Protein AF-A0A7S2FL30-F1 (afdb_monomer_lite)

pLDDT: mean 75.64, std 19.77, range [36.91, 97.81]

Structure (mmCIF, N/CA/C/O backbone):
data_AF-A0A7S2FL30-F1
#
_entry.id   AF-A0A7S2FL30-F1
#
loop_
_atom_site.group_PDB
_atom_site.id
_atom_site.type_symbol
_atom_site.label_atom_id
_atom_site.label_alt_id
_atom_site.label_comp_id
_atom_site.label_asym_id
_atom_site.label_entity_id
_atom_site.label_seq_id
_atom_site.pdbx_PDB_ins_code
_atom_site.Cartn_x
_atom_site.Cartn_y
_atom_site.Cartn_z
_atom_site.occupancy
_atom_site.B_iso_or_equiv
_atom_site.auth_seq_id
_atom_site.auth_comp_id
_atom_site.auth_asym_id
_atom_site.auth_atom_id
_atom_site.pdbx_PDB_model_num
ATOM 1 N N . MET A 1 1 ? -21.403 -51.814 14.808 1.00 47.59 1 MET A N 1
ATOM 2 C CA . MET A 1 1 ? -22.030 -50.474 14.716 1.00 47.59 1 MET A CA 1
ATOM 3 C C . MET A 1 1 ? -20.992 -49.416 15.072 1.00 47.59 1 MET A C 1
ATOM 5 O O . MET A 1 1 ? -20.606 -49.338 16.230 1.00 47.59 1 MET A O 1
ATOM 9 N N . PHE A 1 2 ? -20.506 -48.636 14.103 1.00 37.66 2 PHE A N 1
ATOM 10 C CA . PHE A 1 2 ? -19.542 -47.556 14.344 1.00 37.66 2 PHE A CA 1
ATOM 11 C C . PHE A 1 2 ? -20.280 -46.215 14.437 1.00 37.66 2 PHE A C 1
ATOM 13 O O . PHE A 1 2 ? -20.882 -45.760 13.468 1.00 37.66 2 PHE A O 1
ATOM 20 N N . ARG A 1 3 ? -20.262 -45.589 15.621 1.00 46.12 3 ARG A N 1
ATOM 21 C CA . ARG A 1 3 ? -20.738 -44.212 15.828 1.00 46.12 3 ARG A CA 1
ATOM 22 C C . ARG A 1 3 ? -19.753 -43.251 15.152 1.00 46.12 3 ARG A C 1
ATOM 24 O O . ARG A 1 3 ? -18.705 -42.949 15.721 1.00 46.12 3 ARG A O 1
ATOM 31 N N . CYS A 1 4 ? -20.091 -42.752 13.964 1.00 36.91 4 CYS A N 1
ATOM 32 C CA . CYS A 1 4 ? -19.435 -41.579 13.388 1.00 36.91 4 CYS A CA 1
ATOM 33 C C . CYS A 1 4 ? -19.664 -40.379 14.316 1.00 36.91 4 CYS A C 1
ATOM 35 O O . CYS A 1 4 ? -20.779 -39.879 14.448 1.00 36.91 4 CYS A O 1
ATOM 37 N N . LYS A 1 5 ? -18.599 -39.934 14.990 1.00 53.22 5 LYS A N 1
ATOM 38 C CA . LYS A 1 5 ? -18.575 -38.660 15.709 1.00 53.22 5 LYS A CA 1
ATOM 39 C C . LYS A 1 5 ? -18.629 -37.547 14.668 1.00 53.22 5 LYS A C 1
ATOM 41 O O . LYS A 1 5 ? -17.757 -37.471 13.806 1.00 53.22 5 LYS A O 1
ATOM 46 N N . SER A 1 6 ? -19.664 -36.722 14.750 1.00 48.22 6 SER A N 1
ATOM 47 C CA . SER A 1 6 ? -19.897 -35.566 13.894 1.00 48.22 6 SER A CA 1
ATOM 48 C C . SER A 1 6 ? -18.629 -34.719 13.778 1.00 48.22 6 SER A C 1
ATOM 50 O O . SER A 1 6 ? -18.224 -34.058 14.734 1.00 48.22 6 SER A O 1
ATOM 52 N N . HIS A 1 7 ? -18.004 -34.745 12.601 1.00 46.88 7 HIS A N 1
ATOM 53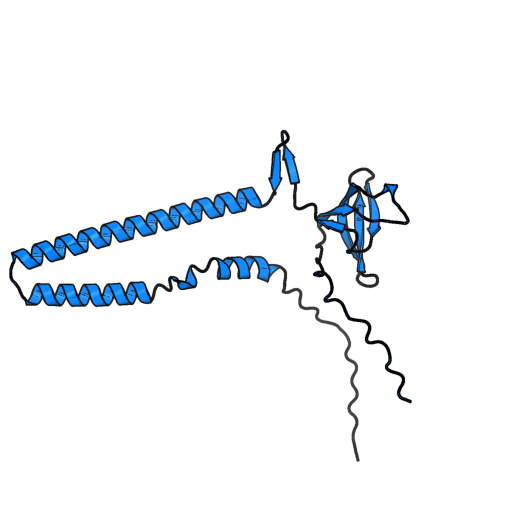 C CA . HIS A 1 7 ? -17.039 -33.736 12.188 1.00 46.88 7 HIS A CA 1
ATOM 54 C C . HIS A 1 7 ? -17.793 -32.402 12.176 1.00 46.88 7 HIS A C 1
ATOM 56 O O . HIS A 1 7 ? -18.532 -32.100 11.240 1.00 46.88 7 HIS A O 1
ATOM 62 N N . LYS A 1 8 ? -17.670 -31.620 13.256 1.00 56.16 8 LYS A N 1
ATOM 63 C CA . LYS A 1 8 ? -17.998 -30.194 13.224 1.00 56.16 8 LYS A CA 1
ATOM 64 C C . LYS A 1 8 ? -17.132 -29.611 12.118 1.00 56.16 8 LYS A C 1
ATOM 66 O O . LYS A 1 8 ? -15.917 -29.541 12.280 1.00 56.16 8 LYS A O 1
ATOM 71 N N . GLN A 1 9 ? -17.754 -29.263 10.995 1.00 48.19 9 GLN A N 1
ATOM 72 C CA . GLN A 1 9 ? -17.112 -28.478 9.954 1.00 48.19 9 GLN A CA 1
ATOM 73 C C . GLN A 1 9 ? -16.500 -27.250 10.628 1.00 48.19 9 GLN A C 1
ATOM 75 O O . GLN A 1 9 ? -17.215 -26.369 11.109 1.00 48.19 9 GLN A O 1
ATOM 80 N N . VAL A 1 10 ? -15.173 -27.234 10.723 1.00 46.50 10 VAL A N 1
ATOM 81 C CA . VAL A 1 10 ? -14.412 -26.037 11.053 1.00 46.50 10 VAL A CA 1
ATOM 82 C C . VAL A 1 10 ? -14.572 -25.150 9.829 1.00 46.50 10 VAL A C 1
ATOM 84 O O . VAL A 1 10 ? -13.862 -25.300 8.839 1.00 46.50 10 VAL A O 1
ATOM 87 N N . MET A 1 11 ? -15.607 -24.311 9.848 1.00 42.25 11 MET A N 1
ATOM 88 C CA . MET A 1 11 ? -15.770 -23.253 8.860 1.00 42.25 11 MET A CA 1
ATOM 89 C C . MET A 1 11 ? -14.465 -22.453 8.859 1.00 42.25 11 MET A C 1
ATOM 91 O O . MET A 1 11 ? -14.028 -22.074 9.949 1.00 42.25 11 MET A O 1
ATOM 95 N N . PRO A 1 12 ? -13.820 -22.226 7.698 1.00 44.94 12 PRO A N 1
ATOM 96 C CA . PRO A 1 12 ? -12.609 -21.425 7.637 1.00 44.94 12 PRO A CA 1
ATOM 97 C C . PRO A 1 12 ? -12.945 -20.066 8.237 1.00 44.94 12 PRO A C 1
ATOM 99 O O . PRO A 1 12 ? -13.780 -19.325 7.710 1.00 44.94 12 PRO A O 1
ATOM 102 N N . SER A 1 13 ? -12.375 -19.830 9.418 1.00 49.00 13 SER A N 1
ATOM 103 C CA . SER A 1 13 ? -12.650 -18.683 10.262 1.00 49.00 13 SER A CA 1
ATOM 104 C C . SER A 1 13 ? -12.617 -17.434 9.405 1.00 49.00 13 SER A C 1
ATOM 106 O O . SER A 1 13 ? -11.632 -17.164 8.713 1.00 49.00 13 SER A O 1
ATOM 108 N N . ARG A 1 14 ? -13.735 -16.702 9.423 1.00 48.62 14 ARG A N 1
ATOM 109 C CA . ARG A 1 14 ? -13.828 -15.349 8.883 1.00 48.62 14 ARG A CA 1
ATOM 110 C C . ARG A 1 14 ? -12.549 -14.632 9.289 1.00 48.62 14 ARG A C 1
ATOM 112 O O . ARG A 1 14 ? -12.242 -14.610 10.476 1.00 48.62 14 ARG A O 1
ATOM 119 N N . ARG A 1 15 ? -11.794 -14.176 8.282 1.00 52.62 15 ARG A N 1
ATOM 120 C CA . ARG A 1 15 ? -10.496 -13.505 8.405 1.00 52.62 15 ARG A CA 1
ATOM 121 C C . ARG A 1 15 ? -10.427 -12.763 9.736 1.00 52.62 15 ARG A C 1
ATOM 123 O O . ARG A 1 15 ? -11.213 -11.840 9.938 1.00 52.62 15 ARG A O 1
ATOM 130 N N . CYS A 1 16 ? -9.552 -13.216 10.634 1.00 52.75 16 CYS A N 1
ATOM 131 C CA . CYS A 1 16 ? -9.282 -12.533 11.890 1.00 52.75 16 CYS A CA 1
ATOM 132 C C . CYS A 1 16 ? -8.764 -11.140 11.533 1.00 52.75 16 CYS A C 1
ATOM 134 O O . CYS A 1 16 ? -7.595 -10.982 11.194 1.00 52.75 16 CYS A O 1
ATOM 136 N N . LEU A 1 17 ? -9.653 -10.150 11.519 1.00 67.00 17 LEU A N 1
ATOM 137 C CA . LEU A 1 17 ? -9.267 -8.757 11.396 1.00 67.00 17 LEU A CA 1
ATOM 138 C C . LEU A 1 17 ? -8.578 -8.412 12.715 1.00 67.00 17 LEU A C 1
ATOM 140 O O . LEU A 1 17 ? -9.234 -8.269 13.745 1.00 67.00 17 LEU A O 1
ATOM 144 N N . SER A 1 18 ? -7.247 -8.389 12.704 1.00 79.19 18 SER A N 1
ATOM 145 C CA . SER A 1 18 ? -6.468 -7.859 13.814 1.00 79.19 18 SER A CA 1
ATOM 146 C C . SER A 1 18 ? -6.684 -6.352 13.842 1.00 79.19 18 SER A C 1
ATOM 148 O O . SER A 1 18 ? -6.408 -5.669 12.857 1.00 79.19 18 SER A O 1
ATOM 150 N N . PHE A 1 19 ? -7.224 -5.841 14.942 1.00 88.19 19 PHE A N 1
ATOM 151 C CA . PHE A 1 19 ? -7.392 -4.410 15.126 1.00 88.19 19 PHE A CA 1
ATOM 152 C C . PHE A 1 19 ? -6.245 -3.866 15.965 1.00 88.19 19 PHE A C 1
ATOM 154 O O . PHE A 1 19 ? -6.072 -4.298 17.101 1.00 88.19 19 PHE A O 1
ATOM 161 N N . ASP A 1 20 ? -5.512 -2.888 15.445 1.00 90.19 20 ASP A N 1
ATOM 162 C CA . ASP A 1 20 ? -4.443 -2.247 16.206 1.00 90.19 20 ASP A CA 1
ATOM 163 C C . ASP A 1 20 ? -5.000 -1.173 17.159 1.00 90.19 20 ASP A C 1
ATOM 165 O O . ASP A 1 20 ? -5.985 -0.494 16.824 1.00 90.19 20 ASP A O 1
ATOM 169 N N . PRO A 1 21 ? -4.392 -0.974 18.346 1.00 93.50 21 PRO A N 1
ATOM 170 C CA . PRO A 1 21 ? -4.689 0.175 19.196 1.00 93.50 21 PRO A CA 1
ATOM 171 C C . PRO A 1 21 ? -4.580 1.490 18.415 1.00 93.50 21 PRO A C 1
ATOM 173 O O . PRO A 1 21 ? -3.660 1.687 17.629 1.00 93.50 21 PRO A O 1
ATOM 176 N N . GLY A 1 22 ? -5.537 2.393 18.615 1.00 90.88 22 GLY A N 1
ATOM 177 C CA . GLY A 1 22 ? -5.696 3.622 17.832 1.00 90.88 22 GLY A CA 1
ATOM 178 C C . GLY A 1 22 ? -6.691 3.501 16.673 1.00 90.88 22 GLY A C 1
ATOM 179 O O . GLY A 1 22 ? -7.150 4.522 16.159 1.00 90.88 22 GLY A O 1
ATOM 180 N N . THR A 1 23 ? -7.108 2.287 16.302 1.00 90.31 23 THR A N 1
ATOM 181 C CA . THR A 1 23 ? -8.105 2.088 15.241 1.00 90.31 23 THR A CA 1
ATOM 182 C C . THR A 1 23 ? -9.490 2.553 15.695 1.00 90.31 23 THR A C 1
ATOM 184 O O . THR A 1 23 ? -9.977 2.168 16.764 1.00 90.31 23 THR A O 1
ATOM 187 N N . ARG A 1 24 ? -10.159 3.357 14.858 1.00 92.25 24 ARG A N 1
ATOM 188 C CA . ARG A 1 24 ? -11.570 3.722 15.045 1.00 92.25 24 ARG A CA 1
ATOM 189 C C . ARG A 1 24 ? -12.482 2.587 14.597 1.00 92.25 24 ARG A C 1
ATOM 191 O O . ARG A 1 24 ? -12.355 2.065 13.491 1.00 92.25 24 ARG A O 1
ATOM 198 N N . VAL A 1 25 ? -13.447 2.244 15.437 1.00 93.88 25 VAL A N 1
ATOM 199 C CA . VAL A 1 25 ? -14.379 1.143 15.187 1.00 93.88 25 VAL A CA 1
ATOM 200 C C . VAL A 1 25 ? -15.815 1.546 15.489 1.00 93.88 25 VAL A C 1
ATOM 202 O O . VAL A 1 25 ? -16.085 2.341 16.390 1.00 93.88 25 VAL A O 1
ATOM 205 N N . GLU A 1 26 ? -16.744 0.982 14.723 1.00 95.00 26 GLU A N 1
ATOM 206 C CA . GLU A 1 26 ? -18.173 0.996 15.013 1.00 95.00 26 GLU A CA 1
ATOM 207 C C . GLU A 1 26 ? -18.567 -0.321 15.682 1.00 95.00 26 GLU A C 1
ATOM 209 O O . GLU A 1 26 ? -18.214 -1.412 15.227 1.00 95.00 26 GLU A O 1
ATOM 214 N N . LEU A 1 27 ? -19.336 -0.215 16.757 1.00 95.94 27 LEU A N 1
ATOM 215 C CA . LEU A 1 27 ? -19.868 -1.356 17.489 1.00 95.94 27 LEU A CA 1
ATOM 216 C C . LEU A 1 27 ? -21.121 -1.883 16.788 1.00 95.94 27 LEU A C 1
ATOM 218 O O . LEU A 1 27 ? -22.082 -1.134 16.600 1.00 95.94 27 LEU A O 1
ATOM 222 N N . ARG A 1 28 ? -21.155 -3.170 16.427 1.00 95.38 28 ARG A N 1
ATOM 223 C CA . ARG A 1 28 ? -22.329 -3.802 15.799 1.00 95.38 28 ARG A CA 1
ATOM 224 C C . ARG A 1 28 ? -22.596 -5.208 16.325 1.00 95.38 28 ARG A C 1
ATOM 226 O O . ARG A 1 28 ? -21.693 -5.963 16.658 1.00 95.38 28 ARG A O 1
ATOM 233 N N . GLY A 1 29 ? -23.871 -5.597 16.340 1.00 95.44 29 GLY A N 1
ATOM 234 C CA . GLY A 1 29 ? -24.283 -6.966 16.658 1.00 95.44 29 GLY A CA 1
ATOM 235 C C . GLY A 1 29 ? -24.137 -7.365 18.131 1.00 95.44 29 GLY A C 1
ATOM 236 O O . GLY A 1 29 ? -23.972 -8.551 18.415 1.00 95.44 29 GLY A O 1
ATOM 237 N N . LEU A 1 30 ? -24.172 -6.410 19.066 1.00 96.38 30 LEU A N 1
ATOM 238 C CA . LEU A 1 30 ? -24.204 -6.678 20.506 1.00 96.38 30 LEU A CA 1
ATOM 239 C C . LEU A 1 30 ? -25.618 -7.055 20.958 1.00 96.38 30 LEU A C 1
ATOM 241 O O . LEU A 1 30 ? -26.516 -6.212 20.948 1.00 96.38 30 LEU A O 1
ATOM 245 N N . ASP A 1 31 ? -25.797 -8.293 21.419 1.00 96.38 31 ASP A N 1
ATOM 246 C CA . ASP A 1 31 ? -27.105 -8.801 21.860 1.00 96.38 31 ASP A CA 1
ATOM 247 C C . ASP A 1 31 ? -27.493 -8.290 23.254 1.00 96.38 31 ASP A C 1
ATOM 249 O O . ASP A 1 31 ? -28.618 -7.843 23.474 1.00 96.38 31 ASP A O 1
ATOM 253 N N . LYS A 1 32 ? -26.537 -8.302 24.195 1.00 94.62 32 LYS A N 1
ATOM 254 C CA . LYS A 1 32 ? -26.749 -7.902 25.600 1.00 94.62 32 LYS A CA 1
ATOM 255 C C . LYS A 1 32 ? -26.785 -6.386 25.814 1.00 94.62 32 LYS A C 1
ATOM 257 O O . LYS A 1 32 ? -27.251 -5.926 26.849 1.00 94.62 32 LYS A O 1
ATOM 262 N N . ARG A 1 33 ? -26.230 -5.607 24.880 1.00 95.88 33 ARG A N 1
ATOM 263 C CA . ARG A 1 33 ? -26.039 -4.150 25.009 1.00 95.88 33 ARG A CA 1
ATOM 264 C C . ARG A 1 33 ? -26.414 -3.439 23.711 1.00 95.88 33 ARG A C 1
ATOM 266 O O . ARG A 1 33 ? -25.587 -2.758 23.109 1.00 95.88 33 ARG A O 1
ATOM 273 N N . LYS A 1 34 ? -27.661 -3.615 23.268 1.00 97.00 34 LYS A N 1
ATOM 274 C CA . LYS A 1 34 ? -28.153 -3.079 21.987 1.00 97.00 34 LYS A CA 1
ATOM 275 C C . LYS A 1 34 ? -27.997 -1.560 21.862 1.00 97.00 34 LYS A C 1
ATOM 277 O O . LYS A 1 34 ? -27.775 -1.074 20.762 1.00 97.00 34 LYS A O 1
ATOM 282 N N . GLN A 1 35 ? -28.027 -0.833 22.978 1.00 97.00 35 GLN A N 1
ATOM 283 C CA . GLN A 1 35 ? -27.824 0.618 23.044 1.00 97.00 35 GLN A CA 1
ATOM 284 C C . GLN A 1 35 ? -26.421 1.085 22.615 1.00 97.00 35 GLN A C 1
ATOM 286 O O . GLN A 1 35 ? -26.224 2.269 22.345 1.00 97.00 35 GLN A O 1
ATOM 291 N N . LEU A 1 36 ? -25.441 0.175 22.580 1.00 97.06 36 LEU A N 1
ATOM 292 C CA . LEU A 1 36 ? -24.086 0.464 22.112 1.00 97.06 36 LEU A CA 1
ATOM 293 C C . LEU A 1 36 ? -23.916 0.211 20.609 1.00 97.06 36 LEU A C 1
ATOM 295 O O . LEU A 1 36 ? -22.926 0.664 20.043 1.00 97.06 36 LEU A O 1
ATOM 299 N N . ASN A 1 37 ? -24.854 -0.482 19.955 1.00 97.06 37 ASN A N 1
ATOM 300 C CA . ASN A 1 37 ? -24.777 -0.695 18.513 1.00 97.06 37 ASN A CA 1
ATOM 301 C C . ASN A 1 37 ? -24.911 0.646 17.774 1.00 97.06 37 ASN A C 1
ATOM 303 O O . ASN A 1 37 ? -25.761 1.468 18.115 1.00 97.06 37 ASN A O 1
ATOM 307 N N . GLY A 1 38 ? -24.057 0.866 16.777 1.00 94.38 38 GLY A N 1
ATOM 308 C CA . GLY A 1 38 ? -23.953 2.124 16.037 1.00 94.38 38 GLY A CA 1
ATOM 309 C C . GLY A 1 38 ? -23.132 3.207 16.744 1.00 94.38 38 GLY A C 1
ATOM 310 O O . GLY A 1 38 ? -22.960 4.295 16.196 1.00 94.38 38 GLY A O 1
ATOM 311 N N . LYS A 1 39 ? -22.617 2.953 17.957 1.00 96.56 39 LYS A N 1
ATOM 312 C CA . LYS A 1 39 ? -21.675 3.869 18.615 1.00 96.56 39 LYS A CA 1
ATOM 313 C C . LYS A 1 39 ? -20.262 3.660 18.074 1.00 96.56 39 LYS A C 1
ATOM 315 O O . LYS A 1 39 ? -19.876 2.549 17.713 1.00 96.56 39 LYS A O 1
ATOM 320 N N . VAL A 1 40 ? -19.506 4.753 18.056 1.00 95.31 40 VAL A N 1
ATOM 321 C CA . VAL A 1 40 ? -18.127 4.820 17.564 1.00 95.31 40 VAL A CA 1
ATOM 322 C C . VAL A 1 40 ? -17.174 5.007 18.736 1.00 95.31 40 VAL A C 1
ATOM 324 O O . VAL A 1 40 ? -17.506 5.686 19.715 1.00 95.31 40 VAL A O 1
ATOM 327 N N . GLY A 1 41 ? -15.996 4.406 18.633 1.00 95.44 41 GLY A N 1
ATOM 328 C CA . GLY A 1 41 ? -14.912 4.621 19.577 1.00 95.44 41 GLY A CA 1
ATOM 329 C C . GLY A 1 41 ? -13.552 4.269 18.995 1.00 95.44 41 GLY A C 1
ATOM 330 O O . GLY A 1 41 ? -13.438 3.849 17.842 1.00 95.44 41 GLY A O 1
ATOM 331 N N . VAL A 1 42 ? -12.525 4.436 19.820 1.00 95.38 42 VAL A N 1
ATOM 332 C CA . VAL A 1 42 ? -11.130 4.120 19.499 1.00 95.38 42 VAL A CA 1
ATOM 333 C C . VAL A 1 42 ? -10.675 2.954 20.364 1.00 95.38 42 VAL A C 1
ATOM 335 O O . VAL A 1 42 ? -10.940 2.938 21.566 1.00 95.38 42 VAL A O 1
ATOM 338 N N . ILE A 1 43 ? -9.990 1.980 19.769 1.00 96.25 43 ILE A N 1
ATOM 339 C CA . ILE A 1 43 ? -9.381 0.880 20.523 1.00 96.25 43 ILE A CA 1
ATOM 340 C C . ILE A 1 43 ? -8.199 1.428 21.327 1.00 96.25 43 ILE A C 1
ATOM 342 O O . ILE A 1 43 ? -7.260 1.966 20.754 1.00 96.25 43 ILE A O 1
ATOM 346 N N . GLU A 1 44 ? -8.233 1.294 22.649 1.00 97.00 44 GLU A N 1
ATOM 347 C CA . GLU A 1 44 ? -7.130 1.685 23.537 1.00 97.00 44 GLU A CA 1
ATOM 348 C C . GLU A 1 44 ? -6.143 0.537 23.741 1.00 97.00 44 GLU A C 1
ATOM 350 O O . GLU A 1 44 ? -4.931 0.737 23.712 1.00 97.00 44 GLU A O 1
ATOM 355 N N . SER A 1 45 ? -6.655 -0.673 23.959 1.00 96.69 45 SER A N 1
ATOM 356 C CA . SER A 1 45 ? -5.840 -1.857 24.215 1.00 96.69 45 SER A CA 1
ATOM 357 C C . SER A 1 45 ? -6.598 -3.140 23.881 1.00 96.69 45 SER A C 1
ATOM 359 O O . SER A 1 45 ? -7.819 -3.142 23.701 1.00 96.69 45 SER A O 1
ATOM 361 N N . ILE A 1 46 ? -5.861 -4.245 23.779 1.00 96.00 46 ILE A N 1
ATOM 362 C CA . ILE A 1 46 ? -6.404 -5.576 23.499 1.00 96.00 46 ILE A CA 1
ATOM 363 C C . ILE A 1 46 ? -6.088 -6.461 24.696 1.00 96.00 46 ILE A C 1
ATOM 365 O O . ILE A 1 46 ? -4.923 -6.616 25.073 1.00 96.00 46 ILE A O 1
ATOM 369 N N . ASP A 1 47 ? -7.119 -7.056 25.285 1.00 95.06 47 ASP A N 1
ATOM 370 C CA . ASP A 1 47 ? -6.944 -8.070 26.309 1.00 95.06 47 ASP A CA 1
ATOM 371 C C . ASP A 1 47 ? -6.542 -9.389 25.640 1.00 95.06 47 ASP A C 1
ATOM 373 O O . ASP A 1 47 ? -7.356 -10.076 25.021 1.00 95.06 47 ASP A O 1
ATOM 377 N N . LYS A 1 48 ? -5.261 -9.743 25.762 1.00 91.94 48 LYS A N 1
ATOM 378 C CA . LYS A 1 48 ? -4.690 -10.958 25.164 1.00 91.94 48 LYS A CA 1
ATOM 379 C C . LYS A 1 48 ? -5.263 -12.245 25.761 1.00 91.94 48 LYS A C 1
ATOM 381 O O . LYS A 1 48 ? -5.152 -13.290 25.129 1.00 91.94 48 LYS A O 1
ATOM 386 N N . VAL A 1 49 ? -5.846 -12.183 26.959 1.00 92.19 49 VAL A N 1
ATOM 387 C CA . VAL A 1 49 ? -6.401 -13.358 27.640 1.00 92.19 49 VAL A CA 1
ATOM 388 C C . VAL A 1 49 ? -7.775 -13.696 27.073 1.00 92.19 49 VAL A C 1
ATOM 390 O O . VAL A 1 49 ? -8.059 -14.853 26.778 1.00 92.19 49 VAL A O 1
ATOM 393 N N . THR A 1 50 ? -8.630 -12.686 26.906 1.00 92.44 50 THR A N 1
ATOM 394 C CA . THR A 1 50 ? -10.019 -12.878 26.461 1.00 92.44 50 THR A CA 1
ATOM 395 C C . THR A 1 50 ? -10.222 -12.654 24.962 1.00 92.44 50 THR A C 1
ATOM 397 O O . THR A 1 50 ? -11.243 -13.072 24.418 1.00 92.44 50 THR A O 1
ATOM 400 N N . GLY A 1 51 ? -9.282 -11.984 24.288 1.00 90.19 51 GLY A N 1
ATOM 401 C CA . GLY A 1 51 ? -9.427 -11.524 22.904 1.00 90.19 51 GLY A CA 1
ATOM 402 C C . GLY A 1 51 ? -10.393 -10.342 22.746 1.00 90.19 51 GLY A C 1
ATOM 403 O O . GLY A 1 51 ? -10.784 -9.999 21.626 1.00 90.19 51 GLY A O 1
ATOM 404 N N . ALA A 1 52 ? -10.825 -9.728 23.852 1.00 95.06 52 ALA A N 1
ATOM 405 C CA . ALA A 1 52 ? -11.690 -8.560 23.826 1.00 95.06 52 ALA A CA 1
ATOM 406 C C . ALA A 1 52 ? -10.873 -7.270 23.664 1.00 95.06 52 ALA A C 1
ATOM 408 O O . ALA A 1 52 ? -9.777 -7.123 24.200 1.00 95.06 52 ALA A O 1
ATOM 409 N N . HIS A 1 53 ? -11.430 -6.314 22.931 1.00 96.75 53 HIS A N 1
ATOM 410 C CA . HIS A 1 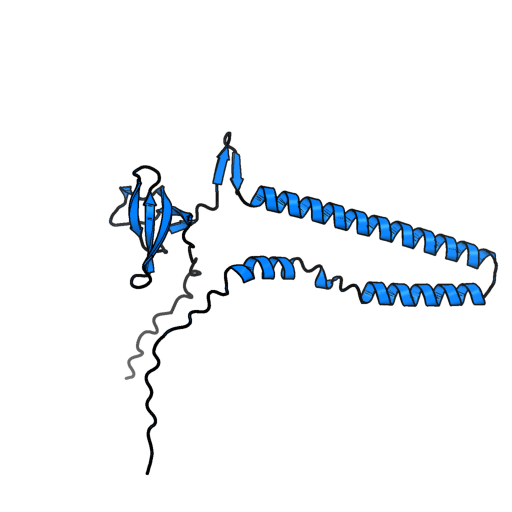53 ? -10.818 -5.016 22.684 1.00 96.75 53 HIS A CA 1
ATOM 411 C C . HIS A 1 53 ? -11.428 -4.001 23.646 1.00 96.75 53 HIS A C 1
ATOM 413 O O . HIS A 1 53 ? -12.655 -3.912 23.768 1.00 96.75 53 HIS A O 1
ATOM 419 N N . LEU A 1 54 ? -10.581 -3.239 24.333 1.00 97.69 54 LEU A N 1
ATOM 420 C CA . LEU A 1 54 ? -10.998 -2.126 25.169 1.00 97.69 54 LEU A CA 1
ATOM 421 C C . LEU A 1 54 ? -11.175 -0.896 24.281 1.00 97.69 54 LEU A C 1
ATOM 423 O O . LEU A 1 54 ? -10.212 -0.391 23.710 1.00 97.69 54 LEU A O 1
ATOM 427 N N . ILE A 1 55 ? -12.413 -0.431 24.143 1.00 97.50 55 ILE A N 1
ATOM 428 C CA . ILE A 1 55 ? -12.773 0.659 23.234 1.00 97.50 55 ILE A CA 1
ATOM 429 C C . ILE A 1 55 ? -13.258 1.847 24.043 1.00 97.50 55 ILE A C 1
ATOM 431 O O . ILE A 1 55 ? -14.254 1.732 24.760 1.00 97.50 55 ILE A O 1
ATOM 435 N N . ARG A 1 56 ? -12.610 3.000 23.878 1.00 97.81 56 ARG A N 1
ATOM 436 C CA . ARG A 1 56 ? -13.075 4.276 24.423 1.00 97.81 56 ARG A CA 1
ATOM 437 C C . ARG A 1 56 ? -14.116 4.881 23.492 1.00 97.81 56 ARG A C 1
ATOM 439 O O . ARG A 1 56 ? -13.812 5.209 22.349 1.00 97.81 56 ARG A O 1
ATOM 446 N N . LEU A 1 57 ? -15.348 5.007 23.977 1.00 97.06 57 LEU A N 1
ATOM 447 C CA . LEU A 1 57 ? -16.464 5.573 23.217 1.00 97.06 57 LEU A CA 1
ATOM 448 C C . LEU A 1 57 ? -16.324 7.089 23.064 1.00 97.06 57 LEU A C 1
ATOM 450 O O . LEU A 1 57 ? -16.200 7.794 24.064 1.00 97.06 57 LEU A O 1
ATOM 454 N N . ASP A 1 58 ? -16.478 7.600 21.843 1.00 92.75 58 ASP A N 1
ATOM 455 C CA . ASP A 1 58 ? -16.316 9.033 21.550 1.00 92.75 58 ASP A CA 1
ATOM 456 C C . ASP A 1 58 ? -17.387 9.893 22.249 1.00 92.75 58 ASP A C 1
ATOM 458 O O . ASP A 1 58 ? -17.107 10.987 22.726 1.00 92.75 58 ASP A O 1
ATOM 462 N N . ALA A 1 59 ? -18.622 9.389 22.350 1.00 92.19 59 ALA A N 1
ATOM 463 C CA . ALA A 1 59 ? -19.752 10.152 22.887 1.00 92.19 59 ALA A CA 1
ATOM 464 C C . ALA A 1 59 ? -19.749 10.290 24.419 1.00 92.19 59 ALA A C 1
ATOM 466 O O . ALA A 1 59 ? -20.348 11.219 24.951 1.00 92.19 59 ALA A O 1
ATOM 467 N N . THR A 1 60 ? -19.158 9.333 25.138 1.00 95.19 60 THR A N 1
ATOM 468 C CA . THR A 1 60 ? -19.233 9.271 26.610 1.00 95.19 60 THR A CA 1
ATOM 469 C C . THR A 1 60 ? -17.872 9.277 27.292 1.00 95.19 60 THR A C 1
ATOM 471 O O . THR A 1 60 ? -17.826 9.420 28.510 1.00 95.19 60 THR A O 1
ATOM 474 N N . GLY A 1 61 ? -16.781 9.059 26.551 1.00 95.19 61 GLY A N 1
ATOM 475 C CA . GLY A 1 61 ? -15.434 8.879 27.097 1.00 95.19 61 GLY A CA 1
ATOM 476 C C . GLY A 1 61 ? -15.251 7.593 27.911 1.00 95.19 61 GLY A C 1
ATOM 477 O O . GLY A 1 61 ? -14.183 7.378 28.472 1.00 95.19 61 GLY A O 1
ATOM 478 N N . LYS A 1 62 ? -16.273 6.730 27.999 1.00 97.25 62 LYS A N 1
ATOM 479 C CA . LYS A 1 62 ? -16.214 5.483 28.772 1.00 97.25 62 LYS A CA 1
ATOM 480 C C . LYS A 1 62 ? -15.577 4.371 27.945 1.00 97.25 62 LYS A C 1
ATOM 482 O O . LYS A 1 62 ? -15.960 4.170 26.790 1.00 97.25 62 LYS A O 1
ATOM 487 N N . SER A 1 63 ? -14.677 3.612 28.564 1.00 97.75 63 SER A N 1
ATOM 488 C CA . SER A 1 63 ? -14.060 2.435 27.950 1.00 97.75 63 SER A CA 1
ATOM 489 C C . SER A 1 63 ? -14.919 1.185 28.164 1.00 97.75 63 SER A C 1
ATOM 491 O O . SER A 1 63 ? -15.420 0.929 29.261 1.00 97.75 63 SER A O 1
ATOM 493 N N . VAL A 1 64 ? -15.129 0.406 27.102 1.00 97.62 64 VAL A N 1
ATOM 494 C CA . VAL A 1 64 ? -15.955 -0.808 27.105 1.00 97.62 64 VAL A CA 1
ATOM 495 C C . VAL A 1 64 ? -15.184 -1.952 26.456 1.00 97.62 64 VAL A C 1
ATOM 497 O O . VAL A 1 64 ? -14.617 -1.783 25.384 1.00 97.62 64 VAL A O 1
ATOM 500 N N . SER A 1 65 ? -15.187 -3.125 27.094 1.00 97.25 65 SER A N 1
ATOM 501 C CA . SER A 1 65 ? -14.573 -4.346 26.558 1.00 97.25 65 SER A CA 1
ATOM 502 C C . SER A 1 65 ? -15.546 -5.098 25.643 1.00 97.25 65 SER A C 1
ATOM 504 O O . SER A 1 65 ? -16.660 -5.426 26.070 1.00 97.25 65 SER A O 1
ATOM 506 N N . ILE A 1 66 ? -15.157 -5.318 24.380 1.00 97.12 66 ILE A N 1
ATOM 507 C CA . ILE A 1 66 ? -16.008 -5.886 23.322 1.00 97.12 66 ILE A CA 1
ATOM 508 C C . ILE A 1 66 ? -15.226 -6.909 22.468 1.00 97.12 66 ILE A C 1
ATOM 510 O O . ILE A 1 66 ? -14.092 -6.631 22.082 1.00 97.12 66 ILE A O 1
ATOM 514 N N . PRO A 1 67 ? -15.803 -8.081 22.128 1.00 94.75 67 PRO A N 1
ATOM 515 C CA . PRO A 1 67 ? -15.159 -9.057 21.243 1.00 94.75 67 PRO A CA 1
ATOM 516 C C . PRO A 1 67 ? -14.939 -8.516 19.824 1.00 94.75 67 PRO A C 1
ATOM 518 O O . PRO A 1 67 ? -15.806 -7.821 19.293 1.00 94.75 67 PRO A O 1
ATOM 521 N N . GLY A 1 68 ? -13.831 -8.906 19.183 1.00 92.19 68 GLY A N 1
ATOM 522 C CA . GLY A 1 68 ? -13.463 -8.445 17.834 1.00 92.19 68 GLY A CA 1
ATOM 523 C C . GLY A 1 68 ? -14.528 -8.700 16.757 1.00 92.19 68 GLY A C 1
ATOM 524 O O . GLY A 1 68 ? -14.737 -7.857 15.892 1.00 92.19 68 GLY A O 1
ATOM 525 N N . ASP A 1 69 ? -15.292 -9.791 16.864 1.00 92.62 69 ASP A N 1
ATOM 526 C CA . ASP A 1 69 ? -16.349 -10.160 15.902 1.00 92.62 69 ASP A CA 1
ATOM 527 C C . ASP A 1 69 ? -17.499 -9.144 15.805 1.00 92.62 69 ASP A C 1
ATOM 529 O O . ASP A 1 69 ? -18.329 -9.203 14.894 1.00 92.62 69 ASP A O 1
ATOM 533 N N . LYS A 1 70 ? -17.599 -8.250 16.792 1.00 94.31 70 LYS A N 1
ATOM 534 C CA . LYS A 1 70 ? -18.652 -7.235 16.924 1.00 94.31 70 LYS A CA 1
ATOM 535 C C . LYS A 1 70 ? -18.145 -5.833 16.594 1.00 94.31 70 LYS A C 1
ATOM 537 O O . LYS A 1 70 ? -18.831 -4.845 16.865 1.00 94.31 70 LYS A O 1
ATOM 542 N N . LEU A 1 71 ? -16.945 -5.750 16.027 1.00 94.06 71 LEU A N 1
ATOM 543 C CA . LEU A 1 71 ? -16.297 -4.514 15.633 1.00 94.06 71 LEU A CA 1
ATOM 544 C C . LEU A 1 71 ? -16.250 -4.437 14.119 1.00 94.06 71 LEU A C 1
ATOM 546 O O . LEU A 1 71 ? -15.839 -5.372 13.435 1.00 94.06 71 LEU A O 1
ATOM 550 N N . VAL A 1 72 ? -16.673 -3.296 13.597 1.00 91.88 72 VAL A N 1
ATOM 551 C CA . VAL A 1 72 ? -16.472 -2.949 12.197 1.00 91.88 72 VAL A CA 1
ATOM 552 C C . VAL A 1 72 ? -15.443 -1.829 12.173 1.00 91.88 72 VAL A C 1
ATOM 554 O O . VAL A 1 72 ? -15.676 -0.807 12.821 1.00 91.88 72 VAL A O 1
ATOM 557 N N . PRO A 1 73 ? -14.306 -1.986 11.471 1.00 90.12 73 PRO A N 1
ATOM 558 C CA . PRO A 1 73 ? -13.364 -0.891 11.330 1.00 90.12 73 PRO A CA 1
ATOM 559 C C . PRO A 1 73 ? -14.083 0.249 10.618 1.00 90.12 73 PRO A C 1
ATOM 561 O O . PRO A 1 73 ? -14.518 0.114 9.473 1.00 90.12 73 PRO A O 1
ATOM 564 N N . LEU A 1 74 ? -14.210 1.381 11.306 1.00 84.12 74 LEU A N 1
ATOM 565 C CA . LEU A 1 74 ? -14.523 2.631 10.644 1.00 84.12 74 LEU A CA 1
ATOM 566 C C . LEU A 1 74 ? -13.221 3.040 9.983 1.00 84.12 74 LEU A C 1
ATOM 568 O O . LEU A 1 74 ? -12.424 3.764 10.574 1.00 84.12 74 LEU A O 1
ATOM 572 N N . GLN A 1 75 ? -12.983 2.498 8.786 1.00 64.06 75 GLN A N 1
ATOM 573 C CA . GLN A 1 75 ? -11.913 2.940 7.903 1.00 64.06 75 GLN A CA 1
ATOM 574 C C . GLN A 1 75 ? -12.124 4.425 7.636 1.00 64.06 75 GLN A C 1
ATOM 576 O O . GLN A 1 75 ? -12.876 4.804 6.749 1.00 64.06 75 GLN A O 1
ATOM 581 N N . LEU A 1 76 ? -11.525 5.224 8.517 1.00 57.22 76 LEU A N 1
ATOM 582 C CA . LEU A 1 76 ? -11.224 6.640 8.449 1.00 57.22 76 LEU A CA 1
ATOM 583 C C . LEU A 1 76 ? -12.182 7.464 7.591 1.00 57.22 76 LEU A C 1
ATOM 585 O O . LEU A 1 76 ? -11.711 8.219 6.771 1.00 57.22 76 LEU A O 1
ATOM 589 N N . LEU A 1 77 ? -13.498 7.371 7.779 1.00 47.69 77 LEU A N 1
ATOM 590 C CA . LEU A 1 77 ? -14.438 8.254 7.090 1.00 47.69 77 LEU A CA 1
ATOM 591 C C . LEU A 1 77 ? -14.398 9.624 7.786 1.00 47.69 77 LEU A C 1
ATOM 593 O O . LEU A 1 77 ? -15.176 9.883 8.707 1.00 47.69 77 LEU A O 1
ATOM 597 N N . VAL A 1 78 ? -13.464 10.493 7.398 1.00 53.53 78 VAL A N 1
ATOM 598 C CA . VAL A 1 78 ? -13.524 11.910 7.768 1.00 53.53 78 VAL A CA 1
ATOM 599 C C . VAL A 1 78 ? -14.642 12.530 6.941 1.00 53.53 78 VAL A C 1
ATOM 601 O O . VAL A 1 78 ? -14.591 12.542 5.714 1.00 53.53 78 VAL A O 1
ATOM 604 N N . LYS A 1 79 ? -15.699 12.985 7.615 1.00 46.44 79 LYS A N 1
ATOM 605 C CA . LYS A 1 79 ? -16.786 13.737 6.989 1.00 46.44 79 LYS A CA 1
ATOM 606 C C . LYS A 1 79 ? -16.494 15.226 7.118 1.00 46.44 79 LYS A C 1
ATOM 608 O O . LYS A 1 79 ? -16.848 15.820 8.131 1.00 46.44 79 LYS A O 1
ATOM 613 N N . GLU A 1 80 ? -15.906 15.820 6.090 1.00 55.03 80 GLU A N 1
ATOM 614 C CA . GLU A 1 80 ? -15.926 17.273 5.901 1.00 55.03 80 GLU A CA 1
ATOM 615 C C . GLU A 1 80 ? -16.896 17.597 4.758 1.00 55.03 80 GLU A C 1
ATOM 617 O O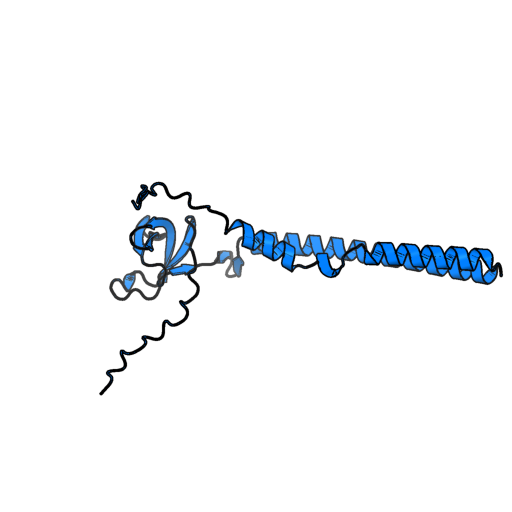 . GLU A 1 80 ? -16.846 16.999 3.682 1.00 55.03 80 GLU A O 1
ATOM 622 N N . ASN A 1 81 ? -17.843 18.508 5.004 1.00 65.12 81 ASN A N 1
ATOM 623 C CA . ASN A 1 81 ? -18.790 19.015 3.998 1.00 65.12 81 ASN A CA 1
ATOM 624 C C . ASN A 1 81 ? -19.649 17.942 3.294 1.00 65.12 81 ASN A C 1
ATOM 626 O O . ASN A 1 81 ? -19.983 18.064 2.118 1.00 65.12 81 ASN A O 1
ATOM 630 N N . GLY A 1 82 ? -20.002 16.861 4.000 1.00 58.88 82 GLY A N 1
ATOM 631 C CA . GLY A 1 82 ? -20.833 15.781 3.452 1.00 58.88 82 GLY A CA 1
ATOM 632 C C . GLY A 1 82 ? -20.108 14.839 2.484 1.00 58.88 82 GLY A C 1
ATOM 633 O O . GLY A 1 82 ? -20.723 13.889 2.002 1.00 58.88 82 GLY A O 1
ATOM 634 N N . ARG A 1 83 ? -18.809 15.044 2.238 1.00 48.31 83 ARG A N 1
ATOM 635 C CA . ARG A 1 83 ? -17.953 14.093 1.522 1.00 48.31 83 ARG A CA 1
ATOM 636 C C . ARG A 1 83 ? -17.167 13.259 2.518 1.00 48.31 83 ARG A C 1
ATOM 638 O O . ARG A 1 83 ? -16.794 13.723 3.591 1.00 48.31 83 ARG A O 1
ATOM 645 N N . VAL A 1 84 ? -16.992 11.995 2.171 1.00 50.56 84 VAL A N 1
ATOM 646 C CA . VAL A 1 84 ? -16.328 11.004 3.003 1.00 50.56 84 VAL A CA 1
ATOM 647 C C . VAL A 1 84 ? -14.917 10.811 2.461 1.00 50.56 84 VAL A C 1
ATOM 649 O O . VAL A 1 84 ? -14.764 10.286 1.363 1.00 50.56 84 VAL A O 1
ATOM 652 N N . PHE A 1 85 ? -13.913 11.253 3.212 1.00 49.66 85 PHE A N 1
ATOM 653 C CA . PHE A 1 85 ? -12.501 11.124 2.855 1.00 49.66 85 PHE A CA 1
ATOM 654 C C . PHE A 1 85 ? -11.857 10.067 3.726 1.00 49.66 85 PHE A C 1
ATOM 656 O O . PHE A 1 85 ? -12.065 10.081 4.935 1.00 49.66 85 PHE A O 1
ATOM 663 N N . TYR A 1 86 ? -11.067 9.185 3.128 1.00 58.16 86 TYR A N 1
ATOM 664 C CA . TYR A 1 86 ? -10.209 8.266 3.858 1.00 58.16 86 TYR A CA 1
ATOM 665 C C . TYR A 1 86 ? -8.883 8.979 4.144 1.00 58.16 86 TYR A C 1
ATOM 667 O O . TYR A 1 86 ? -8.219 9.402 3.204 1.00 58.16 86 TYR A O 1
ATOM 675 N N . LYS A 1 87 ? -8.497 9.112 5.421 1.00 54.03 87 LYS A N 1
ATOM 676 C CA . LYS A 1 87 ? -7.313 9.898 5.850 1.00 54.03 87 LYS A CA 1
ATOM 677 C C . LYS A 1 87 ? -5.998 9.523 5.154 1.00 54.03 87 LYS A C 1
ATOM 679 O O . LYS A 1 87 ? -5.142 10.384 5.021 1.00 54.03 87 LYS A O 1
ATOM 684 N N . ASP A 1 88 ? -5.885 8.289 4.669 1.00 62.34 88 ASP A N 1
ATOM 685 C CA . ASP A 1 88 ? -4.696 7.811 3.957 1.00 62.34 88 ASP A CA 1
ATOM 686 C C . ASP A 1 88 ? -4.880 7.784 2.431 1.00 62.34 88 ASP A C 1
ATOM 688 O O . ASP A 1 88 ? -3.925 7.534 1.702 1.00 62.34 88 ASP A O 1
ATOM 692 N N . TYR A 1 89 ? -6.089 8.035 1.911 1.00 69.94 89 TYR A N 1
ATOM 693 C CA . TYR A 1 89 ? -6.306 8.047 0.462 1.00 69.94 89 TYR A CA 1
ATOM 694 C C . TYR A 1 89 ? -5.734 9.294 -0.186 1.00 69.94 89 TYR A C 1
ATOM 696 O O . TYR A 1 89 ? -5.204 9.156 -1.274 1.00 69.94 89 TYR A O 1
ATOM 704 N N . ASP A 1 90 ? -5.795 10.471 0.437 1.00 72.31 90 ASP A N 1
ATOM 705 C CA . ASP A 1 90 ? -5.259 11.683 -0.198 1.00 72.31 90 ASP A CA 1
ATOM 706 C C . ASP A 1 90 ? -3.735 11.584 -0.373 1.00 72.31 90 ASP A C 1
ATOM 708 O O . ASP A 1 90 ? -3.226 11.836 -1.463 1.00 72.31 90 ASP A O 1
ATOM 712 N N . GLU A 1 91 ? -3.013 11.087 0.639 1.00 78.88 91 GLU A N 1
ATOM 713 C CA . GLU A 1 91 ? -1.570 10.824 0.534 1.00 78.88 91 GLU A CA 1
ATOM 714 C C . GLU A 1 91 ? -1.267 9.698 -0.473 1.00 78.88 91 GLU A C 1
ATOM 716 O O . GLU A 1 91 ? -0.321 9.791 -1.258 1.00 78.88 91 GLU A O 1
ATOM 721 N N . LEU A 1 92 ? -2.070 8.625 -0.494 1.00 78.31 92 LEU A N 1
ATOM 722 C CA . LEU A 1 92 ? -1.927 7.560 -1.493 1.00 78.31 92 LEU A CA 1
ATOM 723 C C . LEU A 1 92 ? -2.208 8.064 -2.911 1.00 78.31 92 LEU A C 1
ATOM 725 O O . LEU A 1 92 ? -1.511 7.664 -3.840 1.00 78.31 92 LEU A O 1
ATOM 729 N N . VAL A 1 93 ? -3.199 8.935 -3.086 1.00 85.06 93 VAL A N 1
ATOM 730 C CA . VAL A 1 93 ? -3.557 9.551 -4.364 1.00 85.06 93 VAL A CA 1
ATOM 731 C C . VAL A 1 93 ? -2.433 10.470 -4.817 1.00 85.06 93 VAL A C 1
ATOM 733 O O . VAL A 1 93 ? -2.006 10.354 -5.960 1.00 85.06 93 VAL A O 1
ATOM 736 N N . GLU A 1 94 ? -1.879 11.302 -3.937 1.00 87.19 94 GLU A N 1
ATOM 737 C CA . GLU A 1 94 ? -0.730 12.150 -4.263 1.00 87.19 94 GLU A CA 1
ATOM 738 C C . GLU A 1 94 ? 0.487 11.307 -4.680 1.00 87.19 94 GLU A C 1
ATOM 740 O O . GLU A 1 94 ? 1.089 11.549 -5.729 1.00 87.19 94 GLU A O 1
ATOM 745 N N . LYS A 1 95 ? 0.794 10.236 -3.934 1.00 84.62 95 LYS A N 1
ATOM 746 C CA . LYS A 1 95 ? 1.856 9.281 -4.300 1.00 84.62 95 LYS A CA 1
ATOM 747 C C . LYS A 1 95 ? 1.587 8.586 -5.635 1.00 84.62 95 LYS A C 1
ATOM 749 O O . LYS A 1 95 ? 2.525 8.372 -6.406 1.00 84.62 95 LYS A O 1
ATOM 754 N N . LEU A 1 96 ? 0.337 8.223 -5.923 1.00 86.69 96 LEU A N 1
ATOM 755 C CA . LEU A 1 96 ? -0.050 7.613 -7.197 1.00 86.69 96 LEU A CA 1
ATOM 756 C C . LEU A 1 96 ? 0.113 8.591 -8.360 1.00 86.69 96 LEU A C 1
ATOM 758 O O . LEU A 1 96 ? 0.703 8.216 -9.370 1.00 86.69 96 LEU A O 1
ATOM 762 N N . VAL A 1 97 ? -0.326 9.839 -8.195 1.00 93.19 97 VAL A N 1
ATOM 763 C CA . VAL A 1 97 ? -0.190 10.900 -9.202 1.00 93.19 97 VAL A CA 1
ATOM 764 C C . VAL A 1 97 ? 1.284 11.188 -9.490 1.00 93.19 97 VAL A C 1
ATOM 766 O O . VAL A 1 97 ? 1.689 11.230 -10.650 1.00 93.19 97 VAL A O 1
ATOM 769 N N . LEU A 1 98 ? 2.123 11.310 -8.457 1.00 91.56 98 LEU A N 1
ATOM 770 C CA . LEU A 1 98 ? 3.568 11.500 -8.631 1.00 91.56 98 LEU A CA 1
ATOM 771 C C . LEU A 1 98 ? 4.218 10.323 -9.374 1.00 91.56 98 LEU A C 1
ATOM 773 O O . LEU A 1 98 ? 5.079 10.513 -10.240 1.00 91.56 98 LEU A O 1
ATOM 777 N N . LYS A 1 99 ? 3.795 9.091 -9.067 1.00 88.88 99 LYS A N 1
ATOM 778 C CA . LYS A 1 99 ? 4.296 7.891 -9.745 1.00 88.88 99 LYS A CA 1
ATOM 779 C C . LYS A 1 99 ? 3.866 7.848 -11.211 1.00 88.88 99 LYS A C 1
ATOM 781 O O . LYS A 1 99 ? 4.685 7.507 -12.061 1.00 88.88 99 LYS A O 1
ATOM 786 N N . GLU A 1 100 ? 2.630 8.230 -11.516 1.00 92.81 100 GLU A N 1
ATOM 787 C CA . GLU A 1 100 ? 2.125 8.356 -12.886 1.00 92.81 100 GLU A CA 1
ATOM 788 C C . GLU A 1 100 ? 2.909 9.408 -13.681 1.00 92.81 100 GLU A C 1
ATOM 790 O O . GLU A 1 100 ? 3.386 9.115 -14.775 1.00 92.81 100 GLU A O 1
ATOM 795 N N . GLN A 1 101 ? 3.154 10.588 -13.106 1.00 94.69 101 GLN A N 1
ATOM 796 C CA . GLN A 1 101 ? 3.971 11.634 -13.734 1.00 94.69 101 GLN A CA 1
ATOM 797 C C . GLN A 1 101 ? 5.409 11.168 -14.008 1.00 94.69 101 GLN A C 1
ATOM 799 O O . GLN A 1 101 ? 5.976 11.441 -15.071 1.00 94.69 101 GLN A O 1
ATOM 804 N N . THR A 1 102 ? 5.994 10.423 -13.069 1.00 93.12 102 THR A N 1
ATOM 805 C CA . THR A 1 102 ? 7.339 9.854 -13.225 1.00 93.12 102 THR A CA 1
ATOM 806 C C . THR A 1 102 ? 7.375 8.841 -14.367 1.00 93.12 102 THR A C 1
ATOM 808 O O . THR A 1 102 ? 8.263 8.898 -15.217 1.00 93.12 102 THR A O 1
ATOM 811 N N . LEU A 1 103 ? 6.389 7.941 -14.429 1.00 90.00 103 LEU A N 1
ATOM 812 C CA . LEU A 1 103 ? 6.260 6.974 -15.521 1.00 90.00 103 LEU A CA 1
ATOM 813 C C . LEU A 1 103 ? 6.041 7.671 -16.867 1.00 90.00 103 LEU A C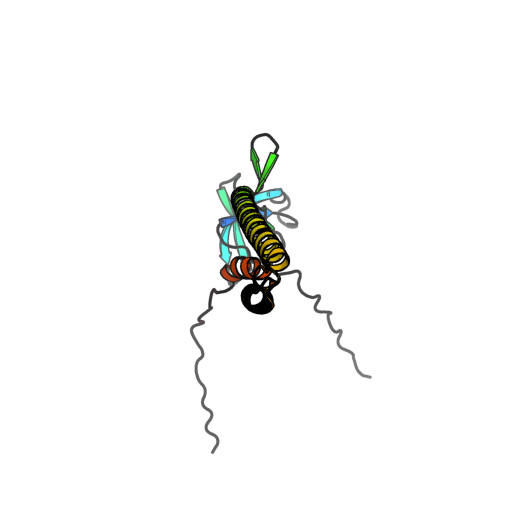 1
ATOM 815 O O . LEU A 1 103 ? 6.667 7.296 -17.855 1.00 90.00 103 LEU A O 1
ATOM 819 N N . GLN A 1 104 ? 5.218 8.717 -16.903 1.00 90.50 104 GLN A N 1
ATOM 820 C CA . GLN A 1 104 ? 4.974 9.493 -18.113 1.00 90.50 104 GLN A CA 1
ATOM 821 C C . GLN A 1 104 ? 6.266 10.146 -18.628 1.00 90.50 104 GLN A C 1
ATOM 823 O O . GLN A 1 104 ? 6.598 10.025 -19.806 1.00 90.50 104 GLN A O 1
ATOM 828 N N . THR A 1 105 ? 7.064 10.725 -17.727 1.00 95.19 105 THR A N 1
ATOM 829 C CA . THR A 1 105 ? 8.381 11.295 -18.056 1.00 95.19 105 THR A CA 1
ATOM 830 C C . THR A 1 105 ? 9.339 10.237 -18.616 1.00 95.19 105 THR A C 1
ATOM 832 O O . THR A 1 105 ? 10.060 10.491 -19.586 1.00 95.19 105 THR A O 1
ATOM 835 N N . GLN A 1 106 ? 9.338 9.028 -18.043 1.00 90.19 106 GLN A N 1
ATOM 836 C CA . GLN A 1 106 ? 10.148 7.910 -18.541 1.00 90.19 106 GLN A CA 1
ATOM 837 C C . GLN A 1 106 ? 9.716 7.476 -19.946 1.00 90.19 106 GLN A C 1
ATOM 839 O O . GLN A 1 106 ? 10.566 7.281 -20.815 1.00 90.19 106 GLN A O 1
ATOM 844 N N . VAL A 1 107 ? 8.407 7.375 -20.196 1.00 90.50 107 VAL A N 1
ATOM 845 C CA . VAL A 1 107 ? 7.855 7.051 -21.519 1.00 90.50 107 VAL A CA 1
ATOM 846 C C . VAL A 1 107 ? 8.267 8.095 -22.554 1.00 90.50 107 VAL A C 1
ATOM 848 O O . VAL A 1 107 ? 8.701 7.731 -23.648 1.00 90.50 107 VAL A O 1
ATOM 851 N N . ASP A 1 108 ? 8.176 9.381 -22.226 1.00 93.50 108 ASP A N 1
ATOM 852 C CA . ASP A 1 108 ? 8.510 10.450 -23.169 1.00 93.50 108 ASP A CA 1
ATOM 853 C C . ASP A 1 108 ? 10.022 10.535 -23.440 1.00 93.50 108 ASP A C 1
ATOM 855 O O . ASP A 1 108 ? 10.437 10.740 -24.583 1.00 93.50 108 ASP A O 1
ATOM 859 N N . THR A 1 109 ? 10.854 10.240 -22.437 1.00 92.94 109 THR A N 1
ATOM 860 C CA . THR A 1 109 ? 12.309 10.089 -22.618 1.00 92.94 109 THR A CA 1
ATOM 861 C C . THR A 1 109 ? 12.635 8.941 -23.580 1.00 92.94 109 THR A C 1
ATOM 863 O O . THR A 1 109 ? 13.417 9.116 -24.515 1.00 92.94 109 THR A O 1
ATOM 866 N N . LEU A 1 110 ? 11.995 7.778 -23.409 1.00 88.12 110 LEU A N 1
ATOM 867 C CA . LEU A 1 110 ? 12.200 6.620 -24.287 1.00 88.12 110 LEU A CA 1
ATOM 868 C C . LEU A 1 110 ? 11.726 6.878 -25.723 1.00 88.12 110 LEU A C 1
ATOM 870 O O . LEU A 1 110 ? 12.387 6.450 -26.672 1.00 88.12 110 LEU A O 1
ATOM 874 N N . LYS A 1 111 ? 10.612 7.600 -25.907 1.00 90.88 111 LYS A N 1
ATOM 875 C CA . LYS A 1 111 ? 10.149 8.019 -27.241 1.00 90.88 111 LYS A CA 1
ATOM 876 C C . LYS A 1 111 ? 11.196 8.879 -27.945 1.00 90.88 111 LYS A C 1
ATOM 878 O O . LYS A 1 111 ? 11.500 8.625 -29.109 1.00 90.88 111 LYS A O 1
ATOM 883 N N . LEU A 1 112 ? 11.785 9.847 -27.239 1.00 95.94 112 LEU A N 1
ATOM 884 C CA . LEU A 1 112 ? 12.824 10.709 -27.800 1.00 95.94 112 LEU A CA 1
ATOM 885 C C . LEU A 1 112 ? 14.073 9.910 -28.204 1.00 95.94 112 LEU A C 1
ATOM 887 O O . LEU A 1 112 ? 14.610 10.117 -29.294 1.00 95.94 112 LEU A O 1
ATOM 891 N N . GLU A 1 113 ? 14.526 8.975 -27.362 1.00 89.19 113 GLU A N 1
ATOM 892 C CA . GLU A 1 113 ? 15.651 8.092 -27.699 1.00 89.19 113 GLU A CA 1
ATOM 893 C C . GLU A 1 113 ? 15.361 7.264 -28.962 1.00 89.19 113 GLU A C 1
ATOM 895 O O . GLU A 1 113 ? 16.214 7.154 -29.849 1.00 89.19 113 GLU A O 1
ATOM 900 N N . LEU A 1 114 ? 14.146 6.720 -29.087 1.00 88.50 114 LEU A N 1
ATOM 901 C CA . LEU A 1 114 ? 13.735 5.954 -30.262 1.00 88.50 114 LEU A CA 1
ATOM 902 C C . LEU A 1 114 ? 13.743 6.813 -31.534 1.00 88.50 114 LEU A C 1
ATOM 904 O O . LEU A 1 114 ? 14.281 6.385 -32.557 1.00 88.50 114 LEU A O 1
ATOM 908 N N . GLU A 1 115 ? 13.206 8.033 -31.480 1.00 93.38 115 GLU A N 1
ATOM 909 C CA . GLU A 1 115 ? 13.239 8.965 -32.612 1.00 93.38 115 GLU A CA 1
ATOM 910 C C . GLU A 1 115 ? 14.671 9.287 -33.051 1.00 93.38 115 GLU A C 1
ATOM 912 O O . GLU A 1 115 ? 14.971 9.318 -34.248 1.00 93.38 115 GLU A O 1
ATOM 917 N N . GLN A 1 116 ? 15.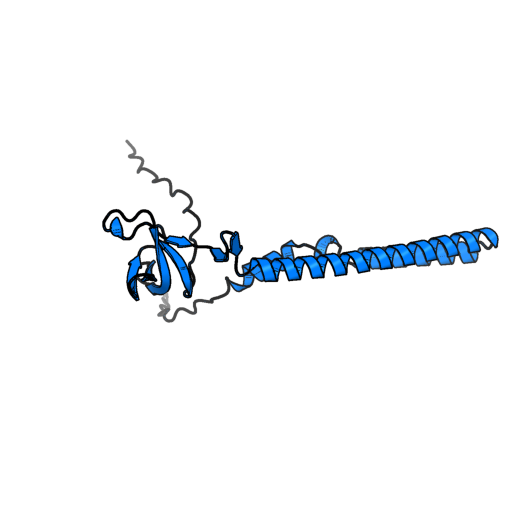584 9.486 -32.098 1.00 91.38 116 GLN A N 1
ATOM 918 C CA . GLN A 1 116 ? 16.996 9.711 -32.400 1.00 91.38 116 GLN A CA 1
ATOM 919 C C . GLN A 1 116 ? 17.628 8.500 -33.097 1.00 91.38 116 GLN A C 1
ATOM 921 O O . GLN A 1 116 ? 18.372 8.669 -34.068 1.00 91.38 116 GLN A O 1
ATOM 926 N N . LEU A 1 117 ? 17.320 7.278 -32.652 1.00 83.81 117 LEU A N 1
ATOM 927 C CA . LEU A 1 117 ? 17.818 6.051 -33.281 1.00 83.81 117 LEU A CA 1
ATOM 928 C C . LEU A 1 117 ? 17.288 5.868 -34.706 1.00 83.81 117 LEU A C 1
ATOM 930 O O . LEU A 1 117 ? 18.057 5.471 -35.586 1.00 83.81 117 LEU A O 1
ATOM 934 N N . VAL A 1 118 ? 16.015 6.193 -34.948 1.00 88.31 118 VAL A N 1
ATOM 935 C CA . VAL A 1 118 ? 15.410 6.167 -36.289 1.00 88.31 118 VAL A CA 1
ATOM 936 C C . VAL A 1 118 ? 16.094 7.179 -37.207 1.00 88.31 118 VAL A C 1
ATOM 938 O O . VAL A 1 118 ? 16.519 6.817 -38.303 1.00 88.31 118 VAL A O 1
ATOM 941 N N . ARG A 1 119 ? 16.312 8.416 -36.742 1.00 91.06 119 ARG A N 1
ATOM 942 C CA . ARG A 1 119 ? 17.040 9.433 -37.521 1.00 91.06 119 ARG A CA 1
ATOM 943 C C . ARG A 1 119 ? 18.457 8.976 -37.872 1.00 91.06 119 ARG A C 1
ATOM 945 O O . ARG A 1 119 ? 18.885 9.151 -39.011 1.00 91.06 119 ARG A O 1
ATOM 952 N N . ARG A 1 120 ? 19.180 8.360 -36.928 1.00 86.00 120 ARG A N 1
ATOM 953 C CA . ARG A 1 120 ? 20.529 7.810 -37.174 1.00 86.00 120 ARG A CA 1
ATOM 954 C C . ARG A 1 120 ? 20.513 6.695 -38.218 1.00 86.00 120 ARG A C 1
ATOM 956 O O . ARG A 1 120 ? 21.363 6.693 -39.105 1.00 86.00 120 ARG A O 1
ATOM 963 N N . ARG A 1 121 ? 19.535 5.786 -38.150 1.00 85.81 121 ARG A N 1
ATOM 964 C CA . ARG A 1 121 ? 19.343 4.726 -39.152 1.00 85.81 121 ARG A CA 1
ATOM 965 C C . ARG A 1 121 ? 19.139 5.317 -40.545 1.00 85.81 121 ARG A C 1
ATOM 967 O O . ARG A 1 121 ? 19.784 4.879 -41.492 1.00 85.81 121 ARG A O 1
ATOM 974 N N . ASP A 1 122 ? 18.273 6.318 -40.667 1.00 89.56 122 ASP A N 1
ATOM 975 C CA . ASP A 1 122 ? 17.958 6.932 -41.958 1.00 89.56 122 ASP A CA 1
ATOM 976 C C . ASP A 1 122 ? 19.169 7.686 -42.533 1.00 89.56 122 ASP A C 1
ATOM 978 O O . ASP A 1 122 ? 19.410 7.647 -43.739 1.00 89.56 122 ASP A O 1
ATOM 982 N N . GLN A 1 123 ? 19.980 8.318 -41.678 1.00 88.44 123 GLN A N 1
ATOM 983 C CA . GLN A 1 123 ? 21.250 8.932 -42.078 1.00 88.44 123 GLN A CA 1
ATOM 984 C C . GLN A 1 123 ? 22.272 7.893 -42.561 1.00 88.44 123 GLN A C 1
ATOM 986 O O . GLN A 1 123 ? 22.865 8.088 -43.621 1.00 88.44 123 GLN A O 1
ATOM 991 N N . ALA A 1 124 ? 22.447 6.783 -41.838 1.00 81.38 124 ALA A N 1
ATOM 992 C CA . ALA A 1 124 ? 23.349 5.697 -42.235 1.00 81.38 124 ALA A CA 1
ATOM 993 C C . ALA A 1 124 ? 22.894 5.035 -43.548 1.00 81.38 124 ALA A C 1
ATOM 995 O O . ALA A 1 124 ? 23.697 4.806 -44.451 1.00 81.38 124 ALA A O 1
ATOM 996 N N . SER A 1 125 ? 21.583 4.817 -43.709 1.00 86.19 125 SER A N 1
ATOM 997 C CA . SER A 1 125 ? 21.009 4.279 -44.947 1.00 86.19 125 SER A CA 1
ATOM 998 C C . SER A 1 125 ? 21.289 5.174 -46.155 1.00 86.19 125 SER A C 1
ATOM 1000 O O . SER A 1 125 ? 21.501 4.654 -47.247 1.00 86.19 125 SER A O 1
ATOM 1002 N N . ARG A 1 126 ? 21.311 6.503 -45.979 1.00 89.81 126 ARG A N 1
ATOM 1003 C CA . ARG A 1 126 ? 21.658 7.451 -47.053 1.00 89.81 126 ARG A CA 1
ATOM 1004 C C . ARG A 1 126 ? 23.148 7.440 -47.404 1.00 89.81 126 ARG A C 1
ATOM 1006 O O . ARG A 1 126 ? 23.487 7.770 -48.533 1.00 89.81 126 ARG A O 1
ATOM 1013 N N . ARG A 1 127 ? 24.030 7.081 -46.465 1.00 86.12 127 ARG A N 1
ATOM 1014 C CA . ARG A 1 127 ? 25.489 7.028 -46.678 1.00 86.12 127 ARG A CA 1
ATOM 1015 C C . ARG A 1 127 ? 25.968 5.731 -47.336 1.00 86.12 127 ARG A C 1
ATOM 1017 O O . ARG A 1 127 ? 27.073 5.709 -47.865 1.00 86.12 127 ARG A O 1
ATOM 1024 N N . GLY A 1 128 ? 25.153 4.672 -47.341 1.00 79.44 128 GLY A N 1
ATOM 1025 C CA . GLY A 1 128 ? 25.442 3.422 -48.060 1.00 79.44 128 GLY A CA 1
ATOM 1026 C C . GLY A 1 128 ? 26.583 2.580 -47.470 1.00 79.44 128 GLY A C 1
ATOM 1027 O O . GLY A 1 128 ? 27.074 1.655 -48.113 1.00 79.44 128 GLY A O 1
ATOM 1028 N N . THR A 1 129 ? 27.021 2.873 -46.250 1.00 77.50 129 THR A N 1
ATOM 1029 C CA . THR A 1 129 ? 28.151 2.218 -45.583 1.00 77.50 129 THR A CA 1
ATOM 1030 C C . THR A 1 129 ? 27.664 1.026 -44.751 1.00 77.50 129 THR A C 1
ATOM 1032 O O . THR A 1 129 ? 27.078 1.166 -43.678 1.00 77.50 129 THR A O 1
ATOM 1035 N N . SER A 1 130 ? 27.941 -0.195 -45.224 1.00 82.25 130 SER A N 1
ATOM 1036 C CA . SER A 1 130 ? 27.561 -1.440 -44.529 1.00 82.25 130 SER A CA 1
ATOM 1037 C C . SER A 1 130 ? 28.107 -1.531 -43.093 1.00 82.25 130 SER A C 1
ATOM 1039 O O . SER A 1 130 ? 27.478 -2.154 -42.240 1.00 82.25 130 SER A O 1
ATOM 1041 N N . ALA A 1 131 ? 29.258 -0.910 -42.816 1.00 83.88 131 ALA A N 1
ATOM 1042 C CA . ALA A 1 131 ? 29.881 -0.906 -41.492 1.00 83.88 131 ALA A CA 1
ATOM 1043 C C . ALA A 1 131 ? 29.102 -0.059 -40.467 1.00 83.88 131 ALA A C 1
ATOM 1045 O O . ALA A 1 131 ? 28.911 -0.495 -39.333 1.00 83.88 131 ALA A O 1
ATOM 1046 N N . GLU A 1 132 ? 28.591 1.112 -40.869 1.00 78.31 132 GLU A N 1
ATOM 1047 C CA . GLU A 1 132 ? 27.773 1.964 -39.989 1.00 78.31 132 GLU A CA 1
ATOM 1048 C C . GLU A 1 132 ? 26.430 1.284 -39.667 1.00 78.31 132 GLU A C 1
ATOM 1050 O O . GLU A 1 132 ? 25.919 1.396 -38.550 1.00 78.31 132 GLU A O 1
ATOM 1055 N N . LEU A 1 133 ? 25.881 0.517 -40.618 1.00 77.88 133 LEU A N 1
ATOM 1056 C CA . LEU A 1 133 ? 24.633 -0.222 -40.430 1.00 77.88 133 LEU A CA 1
ATOM 1057 C C . LEU A 1 133 ? 24.780 -1.379 -39.424 1.00 77.88 133 LEU A C 1
ATOM 1059 O O . LEU A 1 133 ? 23.889 -1.586 -38.598 1.00 77.88 133 LEU A O 1
ATOM 1063 N N . GLU A 1 134 ? 25.899 -2.111 -39.452 1.00 86.31 134 GLU A N 1
ATOM 1064 C CA . GLU A 1 134 ? 26.194 -3.156 -38.458 1.00 86.31 134 GLU A CA 1
ATOM 1065 C C . GLU A 1 134 ? 26.498 -2.575 -37.073 1.00 86.31 134 GLU A C 1
ATOM 1067 O O . GLU A 1 134 ? 25.982 -3.080 -36.074 1.00 86.31 134 GLU A O 1
ATOM 1072 N N . GLN A 1 135 ? 27.236 -1.462 -36.996 1.00 85.38 135 GLN A N 1
ATOM 1073 C CA . GLN A 1 135 ? 27.455 -0.763 -35.726 1.00 85.38 135 GLN A CA 1
ATOM 1074 C C . GLN A 1 135 ? 26.125 -0.306 -35.100 1.00 85.38 135 GLN A C 1
ATOM 1076 O O . GLN A 1 135 ? 25.918 -0.444 -33.892 1.00 85.38 135 GLN A O 1
ATOM 1081 N N . TRP A 1 136 ? 25.186 0.177 -35.919 1.00 82.25 136 TRP A N 1
ATOM 1082 C CA . TRP A 1 136 ? 23.838 0.530 -35.470 1.00 82.25 136 TRP A CA 1
ATOM 1083 C C . TRP A 1 136 ? 23.029 -0.690 -35.002 1.00 82.25 136 TRP A C 1
ATOM 1085 O O . TRP A 1 136 ? 22.359 -0.622 -33.968 1.00 82.25 136 TRP A O 1
ATOM 1095 N N . ARG A 1 137 ? 23.108 -1.823 -35.716 1.00 84.25 137 ARG A N 1
ATOM 1096 C CA . ARG A 1 137 ? 22.450 -3.079 -35.314 1.00 84.25 137 ARG A CA 1
ATOM 1097 C C . ARG A 1 137 ? 22.959 -3.577 -33.962 1.00 84.25 137 ARG A C 1
ATOM 1099 O O . ARG A 1 137 ? 22.144 -3.981 -33.133 1.00 84.25 137 ARG A O 1
ATOM 1106 N N . GLU A 1 138 ? 24.268 -3.517 -33.717 1.00 88.56 138 GLU A N 1
ATOM 1107 C CA . GLU A 1 138 ? 24.852 -3.925 -32.435 1.00 88.56 138 GLU A CA 1
ATOM 1108 C C . GLU A 1 138 ? 24.442 -2.986 -31.295 1.00 88.56 138 GLU A C 1
ATOM 1110 O O . GLU A 1 138 ? 24.026 -3.454 -30.235 1.00 88.56 138 GLU A O 1
ATOM 1115 N N . ALA A 1 139 ? 24.433 -1.671 -31.535 1.00 84.25 139 ALA A N 1
ATOM 1116 C CA . ALA A 1 139 ? 23.932 -0.700 -30.563 1.00 84.25 139 ALA A CA 1
ATOM 1117 C C . ALA A 1 139 ? 22.457 -0.958 -30.196 1.00 84.25 139 ALA A C 1
ATOM 1119 O O . ALA A 1 139 ? 22.094 -0.927 -29.019 1.00 84.25 139 ALA A O 1
ATOM 1120 N N . CYS A 1 140 ? 21.610 -1.287 -31.179 1.00 80.56 140 CYS A N 1
ATOM 1121 C CA . CYS A 1 140 ? 20.216 -1.659 -30.927 1.00 80.56 140 CYS A CA 1
ATOM 1122 C C . CYS A 1 140 ? 20.108 -2.949 -30.104 1.00 80.56 140 CYS A C 1
ATOM 1124 O O . CYS A 1 140 ? 19.329 -3.004 -29.153 1.00 80.56 140 CYS A O 1
ATOM 1126 N N . ARG A 1 141 ? 20.901 -3.980 -30.427 1.00 85.12 141 ARG A N 1
ATOM 1127 C CA . ARG A 1 141 ? 20.942 -5.232 -29.651 1.00 85.12 141 ARG A CA 1
ATOM 1128 C C . ARG A 1 141 ? 21.346 -4.980 -28.199 1.00 85.12 141 ARG A C 1
ATOM 1130 O O . ARG A 1 141 ? 20.714 -5.533 -27.300 1.00 85.12 141 ARG A O 1
ATOM 1137 N N . GLN A 1 142 ? 22.348 -4.136 -27.966 1.00 87.44 142 GLN A N 1
ATOM 1138 C CA . GLN A 1 142 ? 22.810 -3.794 -26.624 1.00 87.44 142 GLN A CA 1
ATOM 1139 C C . GLN A 1 142 ? 21.745 -3.026 -25.831 1.00 87.44 142 GLN A C 1
ATOM 1141 O O . GLN A 1 142 ? 21.421 -3.418 -24.712 1.00 87.44 142 GLN A O 1
ATOM 1146 N N . LYS A 1 143 ? 21.108 -2.019 -26.436 1.00 82.50 143 LYS A N 1
ATOM 1147 C CA . LYS A 1 143 ? 20.024 -1.264 -25.789 1.00 82.50 143 LYS A CA 1
ATOM 1148 C C . LYS A 1 143 ? 18.809 -2.150 -25.481 1.00 82.50 143 LYS A C 1
ATOM 1150 O O . LYS A 1 143 ? 18.202 -2.018 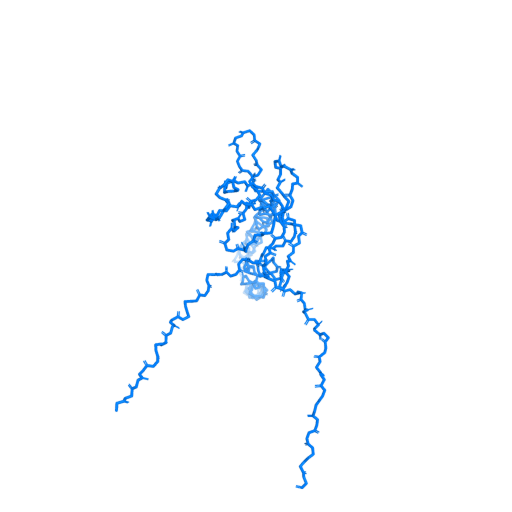-24.426 1.00 82.50 143 LYS A O 1
ATOM 1155 N N . VAL A 1 144 ? 18.476 -3.113 -26.348 1.00 81.81 144 VAL A N 1
ATOM 1156 C CA . VAL A 1 144 ? 17.427 -4.114 -26.069 1.00 81.81 144 VAL A CA 1
ATOM 1157 C C . VAL A 1 144 ? 17.810 -5.023 -24.896 1.00 81.81 144 VAL A C 1
ATOM 1159 O O . VAL A 1 144 ? 16.940 -5.366 -24.099 1.00 81.81 144 VAL A O 1
ATOM 1162 N N . LYS A 1 145 ? 19.087 -5.404 -24.748 1.00 84.06 145 LYS A N 1
ATOM 1163 C CA . LYS A 1 145 ? 19.562 -6.151 -23.568 1.00 84.06 145 LYS A CA 1
ATOM 1164 C C . LYS A 1 145 ? 19.451 -5.316 -22.291 1.00 84.06 145 LYS A C 1
ATOM 1166 O O . LYS A 1 145 ? 18.976 -5.837 -21.290 1.00 84.06 145 LYS A O 1
ATOM 1171 N N . GLU A 1 146 ? 19.815 -4.035 -22.339 1.00 82.19 146 GLU A N 1
ATOM 1172 C CA . GLU A 1 146 ? 19.648 -3.103 -21.215 1.00 82.19 146 GLU A CA 1
ATOM 1173 C C . GLU A 1 146 ? 18.170 -2.964 -20.827 1.00 82.19 146 GLU A C 1
ATOM 1175 O O . GLU A 1 146 ? 17.829 -3.140 -19.662 1.00 82.19 146 GLU A O 1
ATOM 1180 N N . MET A 1 147 ? 17.272 -2.772 -21.801 1.00 74.81 147 MET A N 1
ATOM 1181 C CA . MET A 1 147 ? 15.826 -2.701 -21.553 1.00 74.81 147 MET A CA 1
ATOM 1182 C C . MET A 1 147 ? 15.229 -4.015 -21.035 1.00 74.81 147 MET A C 1
ATOM 1184 O O . MET A 1 147 ? 14.266 -3.975 -20.283 1.00 74.81 147 MET A O 1
ATOM 1188 N N . ARG A 1 148 ? 15.775 -5.180 -21.412 1.00 74.69 148 ARG A N 1
ATOM 1189 C CA . ARG A 1 148 ? 15.362 -6.484 -20.856 1.00 74.69 148 ARG A CA 1
ATOM 1190 C C . ARG A 1 148 ? 15.907 -6.727 -19.447 1.00 74.69 148 ARG A C 1
ATOM 1192 O O . ARG A 1 148 ? 15.299 -7.484 -18.700 1.00 74.69 148 ARG A O 1
ATOM 1199 N N . GLY A 1 149 ? 17.043 -6.118 -19.100 1.00 65.81 149 GLY A N 1
ATOM 1200 C CA . GLY A 1 149 ? 17.590 -6.105 -17.741 1.00 65.81 149 GLY A CA 1
ATOM 1201 C C . GLY A 1 149 ? 16.852 -5.138 -16.810 1.00 65.81 149 GLY A C 1
ATOM 1202 O O . GLY A 1 149 ? 16.821 -5.355 -15.599 1.00 65.81 149 GLY A O 1
ATOM 1203 N N . VAL A 1 150 ? 16.206 -4.108 -17.370 1.00 60.88 150 VAL A N 1
ATOM 1204 C CA . VAL A 1 150 ? 15.156 -3.348 -16.686 1.00 60.88 150 VAL A CA 1
ATOM 1205 C C . VAL A 1 150 ? 13.931 -4.249 -16.613 1.00 60.88 150 VAL A C 1
ATOM 1207 O O . VAL A 1 150 ? 13.094 -4.301 -17.506 1.00 60.88 150 VAL A O 1
ATOM 1210 N N . ASP A 1 151 ? 13.890 -5.024 -15.543 1.00 51.34 151 ASP A N 1
ATOM 1211 C CA . ASP A 1 151 ? 12.831 -5.949 -15.186 1.00 51.34 151 ASP A CA 1
ATOM 1212 C C . ASP A 1 151 ? 11.496 -5.174 -15.102 1.00 51.34 151 ASP A C 1
ATOM 1214 O O . ASP A 1 151 ? 11.116 -4.655 -14.054 1.00 51.34 151 ASP A O 1
ATOM 1218 N N . LEU A 1 152 ? 10.785 -5.023 -16.227 1.00 51.84 152 LEU A N 1
ATOM 1219 C CA . LEU A 1 152 ? 9.449 -4.408 -16.282 1.00 51.84 152 LEU A CA 1
ATOM 1220 C C . LEU A 1 152 ? 8.447 -5.212 -15.436 1.00 51.84 152 LEU A C 1
ATOM 1222 O O . LEU A 1 152 ? 7.449 -4.672 -14.967 1.00 51.84 152 LEU A O 1
ATOM 1226 N N . THR A 1 153 ? 8.761 -6.478 -15.156 1.00 48.75 153 THR A N 1
ATOM 1227 C CA . THR A 1 153 ? 8.096 -7.333 -14.168 1.00 48.75 153 THR A CA 1
ATOM 1228 C C . THR A 1 153 ? 8.367 -6.925 -12.714 1.00 48.75 153 THR A C 1
ATOM 1230 O O . THR A 1 153 ? 7.603 -7.294 -11.829 1.00 48.75 153 THR A O 1
ATOM 1233 N N . ARG A 1 154 ? 9.380 -6.091 -12.444 1.00 44.88 154 ARG A N 1
ATOM 1234 C CA . ARG A 1 154 ? 9.711 -5.526 -11.121 1.00 44.88 154 ARG A CA 1
ATOM 1235 C C . ARG A 1 154 ? 9.181 -4.104 -10.901 1.00 44.88 154 ARG A C 1
ATOM 1237 O O . ARG A 1 154 ? 9.242 -3.590 -9.786 1.00 44.88 154 ARG A O 1
ATOM 1244 N N . LEU A 1 155 ? 8.525 -3.521 -11.907 1.00 47.84 155 LEU A N 1
ATOM 1245 C CA . LEU A 1 155 ? 7.461 -2.531 -11.697 1.00 47.84 155 LEU A CA 1
ATOM 1246 C C . LEU A 1 155 ? 6.152 -3.217 -11.264 1.00 47.84 155 LEU A C 1
ATOM 1248 O O . LEU A 1 155 ? 5.069 -2.661 -11.452 1.00 47.84 155 LEU A O 1
ATOM 1252 N N . SER A 1 156 ? 6.221 -4.411 -10.656 1.00 51.03 156 SER A N 1
ATOM 1253 C CA . SER A 1 156 ? 5.062 -4.976 -9.989 1.00 51.03 156 SER A CA 1
ATOM 1254 C C . SER A 1 156 ? 4.665 -4.034 -8.857 1.00 51.03 156 SER A C 1
ATOM 1256 O O . SER A 1 156 ? 5.308 -3.874 -7.817 1.00 51.03 156 SER A O 1
ATOM 1258 N N . PHE A 1 157 ? 3.535 -3.392 -9.090 1.00 50.97 157 PHE A N 1
ATOM 1259 C CA . PHE A 1 157 ? 2.659 -2.845 -8.074 1.00 50.97 157 PHE A CA 1
ATOM 1260 C C . PHE A 1 157 ? 2.516 -3.816 -6.874 1.00 50.97 157 PHE A C 1
ATOM 1262 O O . PHE A 1 157 ? 2.383 -3.373 -5.737 1.00 50.97 157 PHE A O 1
ATOM 1269 N N . GLU A 1 158 ? 2.664 -5.129 -7.103 1.00 52.78 158 GLU A N 1
ATOM 1270 C CA . GLU A 1 158 ? 2.704 -6.182 -6.082 1.00 52.78 158 GLU A CA 1
ATOM 1271 C C . GLU A 1 158 ? 3.861 -6.069 -5.080 1.00 52.78 158 GLU A C 1
ATOM 1273 O O . GLU A 1 158 ? 3.635 -6.345 -3.908 1.00 52.78 158 GLU A O 1
ATOM 1278 N N . THR A 1 159 ? 5.068 -5.628 -5.461 1.00 54.56 159 THR A N 1
ATOM 1279 C CA . THR A 1 159 ? 6.191 -5.551 -4.496 1.00 54.56 159 THR A CA 1
ATOM 1280 C C . THR A 1 159 ? 5.993 -4.398 -3.503 1.00 54.56 159 THR A C 1
ATOM 1282 O O . THR A 1 159 ? 6.296 -4.526 -2.317 1.00 54.56 159 THR A O 1
ATOM 1285 N N . HIS A 1 160 ? 5.414 -3.281 -3.960 1.00 55.91 160 HIS A N 1
ATOM 1286 C CA . HIS A 1 160 ? 5.041 -2.164 -3.082 1.00 55.91 160 HIS A CA 1
ATOM 1287 C C . HIS A 1 160 ? 3.806 -2.489 -2.232 1.00 55.91 160 HIS A C 1
ATOM 1289 O O . HIS A 1 160 ? 3.782 -2.152 -1.050 1.00 55.91 160 HIS A O 1
ATOM 1295 N N . LEU A 1 161 ? 2.813 -3.199 -2.786 1.00 55.53 161 LEU A N 1
ATOM 1296 C CA . LEU A 1 161 ? 1.693 -3.712 -1.994 1.00 55.53 161 LEU A CA 1
ATOM 1297 C C . LEU A 1 161 ? 2.176 -4.702 -0.926 1.00 55.53 161 LEU A C 1
ATOM 1299 O O . LEU A 1 161 ? 1.729 -4.601 0.209 1.00 55.53 161 LEU A O 1
ATOM 1303 N N . GLN A 1 162 ? 3.144 -5.572 -1.236 1.00 56.41 162 GLN A N 1
ATOM 1304 C CA . GLN A 1 162 ? 3.750 -6.486 -0.265 1.00 56.41 162 GLN A CA 1
ATOM 1305 C C . GLN A 1 162 ? 4.555 -5.767 0.826 1.00 56.41 162 GLN A C 1
ATOM 1307 O O . GLN A 1 162 ? 4.489 -6.191 1.976 1.00 56.41 162 GLN A O 1
ATOM 1312 N N . GLN A 1 163 ? 5.261 -4.671 0.524 1.00 56.88 163 GLN A N 1
ATOM 1313 C CA . GLN A 1 163 ? 5.934 -3.849 1.544 1.00 56.88 163 GLN A CA 1
ATOM 1314 C C . GLN A 1 163 ? 4.944 -3.113 2.459 1.00 56.88 163 GLN A C 1
ATOM 1316 O O . GLN A 1 163 ? 5.156 -3.080 3.671 1.00 56.88 163 GLN A O 1
ATOM 1321 N N . ILE A 1 164 ? 3.839 -2.598 1.910 1.00 53.22 164 ILE A N 1
ATOM 1322 C CA . ILE A 1 164 ? 2.771 -1.953 2.692 1.00 53.22 164 ILE A CA 1
ATOM 1323 C C . ILE A 1 164 ? 2.030 -2.985 3.558 1.00 53.22 164 ILE A C 1
ATOM 1325 O O . ILE A 1 164 ? 1.772 -2.732 4.731 1.00 53.22 164 ILE A O 1
ATOM 1329 N N . THR A 1 165 ? 1.745 -4.185 3.040 1.00 52.66 165 THR A N 1
ATOM 1330 C CA . THR A 1 165 ? 1.127 -5.258 3.840 1.00 52.66 165 THR A CA 1
ATOM 1331 C C . THR A 1 165 ? 2.107 -5.944 4.798 1.00 52.66 165 THR A C 1
ATOM 1333 O O . THR A 1 165 ? 1.690 -6.502 5.808 1.00 52.66 165 THR A O 1
ATOM 1336 N N . GLY A 1 166 ? 3.409 -5.909 4.506 1.00 48.84 166 GLY A N 1
ATOM 1337 C CA . GLY A 1 166 ? 4.457 -6.596 5.266 1.00 48.84 166 GLY A CA 1
ATOM 1338 C C . GLY A 1 166 ? 4.887 -5.871 6.543 1.00 48.84 166 GLY A C 1
ATOM 1339 O O . GLY A 1 166 ? 5.311 -6.528 7.493 1.00 48.84 166 GLY A O 1
ATOM 1340 N N . GLN A 1 167 ? 4.719 -4.546 6.626 1.00 45.44 167 GLN A N 1
ATOM 1341 C CA . GLN A 1 167 ? 4.993 -3.789 7.859 1.00 45.44 167 GLN A CA 1
ATOM 1342 C C . GLN A 1 167 ? 3.965 -4.020 8.981 1.00 45.44 167 GLN A C 1
ATOM 1344 O O . GLN A 1 167 ? 4.231 -3.653 10.121 1.00 45.44 167 GLN A O 1
ATOM 1349 N N . VAL A 1 168 ? 2.849 -4.703 8.709 1.00 48.34 168 VAL A N 1
ATOM 1350 C CA . VAL A 1 168 ? 1.856 -5.087 9.733 1.00 48.34 168 VAL A CA 1
ATOM 1351 C C . VAL A 1 168 ? 2.139 -6.492 10.312 1.00 48.34 168 VAL A C 1
ATOM 1353 O O . VAL A 1 168 ? 1.472 -6.941 11.238 1.00 48.34 168 VAL A O 1
ATOM 1356 N N . GLY A 1 169 ? 3.148 -7.214 9.802 1.00 48.84 169 GLY A N 1
ATOM 1357 C CA . GLY A 1 169 ? 3.311 -8.656 10.045 1.00 48.84 169 GLY A CA 1
ATOM 1358 C C . GLY A 1 169 ? 4.540 -9.120 10.833 1.00 48.84 169 GLY A C 1
ATOM 1359 O O . GLY A 1 169 ? 4.767 -10.325 10.890 1.00 48.84 169 GLY A O 1
ATOM 1360 N N . ALA A 1 170 ? 5.347 -8.232 11.424 1.00 43.34 170 ALA A N 1
ATOM 1361 C CA . ALA A 1 170 ? 6.594 -8.620 12.102 1.00 43.34 170 ALA A CA 1
ATOM 1362 C C . ALA A 1 170 ? 6.664 -8.161 13.571 1.00 43.34 170 ALA A C 1
ATOM 1364 O O . ALA A 1 170 ? 7.659 -7.599 14.017 1.00 43.34 170 ALA A O 1
ATOM 1365 N N . ALA A 1 171 ? 5.617 -8.431 14.354 1.00 44.16 171 ALA A N 1
ATOM 1366 C CA . ALA A 1 171 ? 5.740 -8.495 15.809 1.00 44.16 171 ALA A CA 1
ATOM 1367 C C . ALA A 1 171 ? 6.085 -9.938 16.206 1.00 44.16 171 ALA A C 1
ATOM 1369 O O . ALA A 1 171 ? 5.216 -10.758 16.503 1.00 44.16 171 ALA A O 1
ATOM 1370 N N . THR A 1 172 ? 7.379 -10.251 16.171 1.00 44.22 172 THR A N 1
ATOM 1371 C CA . THR A 1 172 ? 7.962 -11.479 16.714 1.00 44.22 172 THR A CA 1
ATOM 1372 C C . THR A 1 172 ? 7.578 -11.609 18.187 1.00 44.22 172 THR A C 1
ATOM 1374 O O . THR A 1 172 ? 8.083 -10.886 19.046 1.00 44.22 172 THR A O 1
ATOM 1377 N N . VAL A 1 173 ? 6.677 -12.540 18.495 1.00 46.09 173 VAL A N 1
ATOM 1378 C CA . VAL A 1 173 ? 6.405 -12.966 19.869 1.00 46.09 173 VAL A CA 1
ATOM 1379 C C . VAL A 1 173 ? 7.574 -13.841 20.314 1.00 46.09 173 VAL A C 1
ATOM 1381 O O . VAL A 1 173 ? 7.582 -15.052 20.113 1.00 46.09 173 VAL A O 1
ATOM 1384 N N . ALA A 1 174 ? 8.583 -13.216 20.917 1.00 45.03 174 ALA A N 1
ATOM 1385 C CA . ALA A 1 174 ? 9.508 -13.908 21.801 1.00 45.03 174 ALA A CA 1
ATOM 1386 C C . ALA A 1 174 ? 8.736 -14.275 23.079 1.00 45.03 174 ALA A C 1
ATOM 1388 O O . ALA A 1 174 ? 8.521 -13.444 23.960 1.00 45.03 174 ALA A O 1
ATOM 1389 N N . GLY A 1 175 ? 8.239 -15.510 23.137 1.00 43.47 175 GLY A N 1
ATOM 1390 C CA . GLY A 1 175 ? 7.636 -16.071 24.341 1.00 43.47 175 GLY A CA 1
ATOM 1391 C C . GLY A 1 175 ? 8.719 -16.462 25.354 1.00 43.47 175 GLY A C 1
ATOM 1392 O O . GLY A 1 175 ? 9.644 -17.187 24.985 1.00 43.47 175 GLY A O 1
ATOM 1393 N N . PRO A 1 176 ? 8.630 -16.032 26.623 1.00 57.22 176 PRO A N 1
ATOM 1394 C CA . PRO A 1 176 ? 9.472 -16.555 27.686 1.00 57.22 176 PRO A CA 1
ATOM 1395 C C . PRO A 1 176 ? 8.862 -17.858 28.226 1.00 57.22 176 PRO A C 1
ATOM 1397 O O . PRO A 1 176 ? 7.693 -17.889 28.602 1.00 57.22 176 PRO A O 1
ATOM 1400 N N . GLY A 1 177 ? 9.663 -18.924 28.308 1.00 56.53 177 GLY A N 1
ATOM 1401 C CA . GLY A 1 177 ? 9.356 -20.083 29.158 1.00 56.53 177 GLY A CA 1
ATOM 1402 C C . GLY A 1 177 ? 9.071 -21.396 28.428 1.00 56.53 177 GLY A C 1
ATOM 1403 O O . GLY A 1 177 ? 7.935 -21.856 28.383 1.00 56.53 177 GLY A O 1
ATOM 1404 N N . GLY A 1 178 ? 10.126 -22.051 27.942 1.00 47.34 178 GLY A N 1
ATOM 1405 C CA . GLY A 1 178 ? 10.132 -23.488 27.659 1.00 47.34 178 GLY A CA 1
ATOM 1406 C C . GLY A 1 178 ? 11.071 -24.186 28.638 1.00 47.34 178 GLY A C 1
ATOM 1407 O O . GLY A 1 178 ? 12.282 -24.179 28.443 1.00 47.34 178 GLY A O 1
ATOM 1408 N N . ILE A 1 179 ? 10.515 -24.726 29.721 1.00 54.41 179 ILE A N 1
ATOM 1409 C CA . ILE A 1 179 ? 11.238 -25.467 30.761 1.00 54.41 179 ILE A CA 1
ATOM 1410 C C . ILE A 1 179 ? 11.576 -26.857 30.208 1.00 54.41 179 ILE A C 1
ATOM 1412 O O . ILE A 1 179 ? 10.729 -27.511 29.599 1.00 54.41 179 ILE A O 1
ATOM 1416 N N . GLY A 1 180 ? 12.826 -27.279 30.396 1.00 48.81 180 GLY A N 1
ATOM 1417 C CA . GLY A 1 180 ? 13.384 -28.493 29.816 1.00 48.81 180 GLY A CA 1
ATOM 1418 C C . GLY A 1 180 ? 12.791 -29.811 30.320 1.00 48.81 180 GLY A C 1
ATOM 1419 O O . GLY A 1 180 ? 12.154 -29.891 31.369 1.00 48.81 180 GLY A O 1
ATOM 1420 N N . ARG A 1 181 ? 13.083 -30.871 29.560 1.00 45.12 181 ARG A N 1
ATOM 1421 C CA . ARG A 1 181 ? 13.116 -32.262 30.028 1.00 45.12 181 ARG A CA 1
ATOM 1422 C C . ARG A 1 181 ? 13.950 -33.106 29.063 1.00 45.12 181 ARG A C 1
ATOM 1424 O O . ARG A 1 181 ? 13.478 -33.516 28.009 1.00 45.12 181 ARG A O 1
ATOM 1431 N N . THR A 1 182 ? 15.199 -33.351 29.438 1.00 47.16 182 THR A N 1
ATOM 1432 C CA . THR A 1 182 ? 16.058 -34.398 28.879 1.00 47.16 182 THR A CA 1
ATOM 1433 C C . THR A 1 182 ? 15.700 -35.708 29.579 1.00 47.16 182 THR A C 1
ATOM 1435 O O . THR A 1 182 ? 15.924 -35.855 30.778 1.00 47.16 182 THR A O 1
ATOM 1438 N N . LEU A 1 183 ? 15.100 -36.646 28.848 1.00 48.94 183 LEU A N 1
ATOM 1439 C CA . LEU A 1 183 ? 14.963 -38.034 29.284 1.00 48.94 183 LEU A CA 1
ATOM 1440 C C . LEU A 1 183 ? 16.211 -38.789 28.825 1.00 48.94 183 LEU A C 1
ATOM 1442 O O . LEU A 1 183 ? 16.420 -38.978 27.630 1.00 48.94 183 LEU A O 1
ATOM 1446 N N . ALA A 1 184 ? 17.037 -39.186 29.791 1.00 48.78 184 ALA A N 1
ATOM 1447 C CA . ALA A 1 184 ? 18.030 -40.231 29.613 1.00 48.78 184 ALA A CA 1
ATOM 1448 C C . ALA A 1 184 ? 17.300 -41.577 29.515 1.00 48.78 184 ALA A C 1
ATOM 1450 O O . ALA A 1 184 ? 16.454 -41.885 30.357 1.00 48.78 184 ALA A O 1
ATOM 1451 N N . VAL A 1 185 ? 17.620 -42.358 28.487 1.00 53.00 185 VAL A N 1
ATOM 1452 C CA . VAL A 1 185 ? 17.248 -43.771 28.387 1.00 53.00 185 VAL A CA 1
ATOM 1453 C C . VAL A 1 185 ? 18.527 -44.568 28.615 1.00 53.00 185 VAL A C 1
ATOM 1455 O O . VAL A 1 185 ? 19.554 -44.260 28.008 1.00 53.00 185 VAL A O 1
ATOM 1458 N N . ALA A 1 186 ? 18.438 -45.490 29.572 1.00 65.44 186 ALA A N 1
ATOM 1459 C CA . ALA A 1 186 ? 19.474 -46.427 29.992 1.00 65.44 186 ALA A CA 1
ATOM 1460 C C . ALA A 1 186 ? 19.685 -47.554 28.973 1.00 65.44 186 ALA A C 1
ATOM 1462 O O . ALA A 1 186 ? 18.723 -47.854 28.227 1.00 65.44 186 ALA A O 1
#

Sequence (186 aa):
MFRCKSHKQVMPSRRCLSFDPGTRVELRGLDKRKQLNGKVGVIESIDKVTGAHLIRLDATGKSVSIPGDKLVPLQLLVKENGRVFYKDYDELVEKLVLKEQTLQTQVDTLKLELEQLVRRRDQASRRGTSAELEQWREACRQKVKEMRGVDLTRLSFETHLQQITGQVGAATVAGPGGIGRTLAVA

Foldseek 3Di:
DDDDDDPPPPDPPDPQPDDDFQFKWAFADDPVCVVRHRWIFTFHDADPVPRWTFTQTPVPRDTDTHHPVRIDGPQQQDDDPNHGDRPCVVVVVVVVVVVVVVVVVVVVVVVVVVVVLVVQCVVVVVVVDPVSNVVSVVVVVVVVVVVVVVPPVVVPPVVVVCVVVVVVPPPDPPDPDDDDDDDDDD

Secondary structure (DSSP, 8-state):
-----------------PPPTT-EEEE---SS-GGGTT-EEEEEEE-TTT-EEEEEETTT--EEEEEGGGEEE---EEEETTEEEETTHHHHHHHHHHHHHHHHHHHHHHHHHHHHHHHHHHHHHHHT-HHHHHHHHHHHHHHHHHHHHS-GGGS-HHHHHHHHHHTTS-----------------

Organism: NCBI:txid3111310

Radius of gyration: 30.61 Å; chains: 1; bounding box: 58×70×79 Å